Protein AF-A0A1L3ZYA5-F1 (afdb_monomer)

Mean predicted aligned error: 18.08 Å

Radius of gyration: 32.71 Å; Cα contacts (8 Å, |Δi|>4): 311; chains: 1; bounding box: 77×99×85 Å

Sequence (246 aa):
MMDFSQGAGQSSGSDLIPNGQLAWAILNVRAVKASKSGGQYIDVELTIDDSQPYARRKIWEMIGDPNFPGNSEEYRQMGLVAISRILESGRGAGPNNPAGYKINQYQDLHGLRVAIKIGISKGKDGYDDKNRVVEWLTPNPSSASGFKEFEALQQGIYNKAAAKPAAAAQTGFGFGGQGNPAPPATAGFGSPQTQAQPAPNTNAGFQQPQQGGANGFAGNATQPSAQPVNANASPSENWLAQANAQ

pLDDT: mean 74.95, std 25.4, range [32.06, 98.69]

Organism: NCBI:txid1921510

Foldseek 3Di:
DDDPPPPDPPPDLVLADAAFFKFWWFKAFDDWDADPQRFIWTWIKTAGDQPAVNHRDIAIETQGCLPTPSDDNVSNVSNLQQLQLLLCAFVVPDPVHVVSSDDPDPRVSGRGTFIFGKHWDCDDDPDHIGIYTPDGAHCDPPDPDRNVSVVCVVVVNGDDRDPPPPPPPPPPPDDDDDDDDDDDDDDDDDDDDDDDDDDDDDDDDDDDDDDDDDDDDDDDDDDDDDDDDDDDDDDDDDDDDDDDDD

Solvent-accessible surface area (backbone atoms only — not comparable to full-atom values): 16143 Å² total; per-residue (Å²): 135,92,83,67,89,81,76,69,86,72,82,59,88,84,73,65,68,59,50,40,29,38,46,54,23,37,30,36,62,75,48,79,42,76,42,97,86,62,25,45,28,38,37,32,41,32,32,28,39,81,92,46,90,68,42,67,42,76,37,64,43,76,40,36,32,54,83,46,82,66,33,54,68,69,46,16,52,54,14,45,54,45,54,50,22,41,23,25,43,40,57,57,24,43,92,94,28,62,70,36,72,65,68,95,50,75,66,74,52,42,71,28,52,28,41,36,28,32,23,68,44,80,42,61,98,89,48,70,67,40,53,32,75,73,39,60,15,20,80,48,82,86,47,98,60,34,22,74,58,33,55,37,43,75,72,70,48,39,72,52,69,62,76,70,77,71,75,78,74,81,76,74,88,75,81,89,79,86,86,84,84,88,87,82,90,83,87,82,88,82,86,87,87,89,83,85,86,86,88,86,92,88,80,93,82,91,84,87,91,82,91,90,88,87,86,91,83,83,86,80,90,80,85,89,85,77,85,81,87,84,79,89,86,83,80,88,81,87,90,79,88,84,82,88,83,137

Secondary structure (DSSP, 8-state):
----TT------TT-PPPTTBEEEEEEEEEEEEE-TTS-EEEEEEEEE-TTSTTTT-EEEEEEE-SS-TTS-HHHHHHHHHHHHHHHHHHH--BTTBGGGG--SSGGGGTT-EEEEEEEEEPP-TTPPPEEEEEEE--S-TTSSSSHHHHHHHHTT--B----PPPP-------------------------------------------------------------------------------

Nearest PDB structures (foldseek):
  8s4s-assembly1_B  TM=6.945E-01  e=7.600E-05  Enterococcus faecalis
  6cqo-assembly4_H-2  TM=6.123E-01  e=4.455E-01  Saccharomyces cerevisiae S288C
  7pkt-assembly1_b  TM=4.505E-01  e=2.111E+00  Chlamydomonas reinhardtii
  6yxy-assembly1_AE  TM=4.423E-01  e=1.873E+00  Trypanosoma brucei brucei
  6yws-assembly1_C  TM=1.894E-01  e=6.773E-01  Neurospora crassa OR74A

Structure (mmCIF, N/CA/C/O backbone):
data_AF-A0A1L3ZYA5-F1
#
_entry.id   AF-A0A1L3ZYA5-F1
#
loop_
_atom_site.group_PDB
_atom_site.id
_atom_site.type_symbol
_atom_site.label_atom_id
_atom_site.label_alt_id
_atom_site.label_comp_id
_atom_site.label_asym_id
_atom_site.label_entity_id
_atom_site.label_seq_id
_atom_site.pdbx_PDB_ins_code
_atom_site.Cartn_x
_atom_site.Cartn_y
_atom_site.Cartn_z
_atom_site.occupancy
_atom_site.B_iso_or_equiv
_atom_site.auth_seq_id
_atom_site.auth_comp_id
_atom_site.auth_asym_id
_atom_site.auth_atom_id
_atom_site.pdbx_PDB_model_num
ATOM 1 N N . MET A 1 1 ? -43.408 -9.510 -11.613 1.00 53.53 1 MET A N 1
ATOM 2 C CA . MET A 1 1 ? -42.722 -8.374 -12.264 1.00 53.53 1 MET A CA 1
ATOM 3 C C . MET A 1 1 ? -41.577 -7.983 -11.344 1.00 53.53 1 MET A C 1
ATOM 5 O O . MET A 1 1 ? -41.857 -7.715 -10.186 1.00 53.53 1 MET A O 1
ATOM 9 N N . MET A 1 2 ? -40.318 -8.100 -11.778 1.00 56.12 2 MET A N 1
ATOM 10 C CA . MET A 1 2 ? -39.182 -7.620 -10.977 1.00 56.12 2 MET A CA 1
ATOM 11 C C . MET A 1 2 ? -39.039 -6.118 -11.217 1.00 56.12 2 MET A C 1
ATOM 13 O O . MET A 1 2 ? -38.915 -5.696 -12.365 1.00 56.12 2 MET A O 1
ATOM 17 N N . ASP A 1 3 ? -39.132 -5.342 -10.141 1.00 65.94 3 ASP A N 1
ATOM 18 C CA . ASP A 1 3 ? -39.036 -3.885 -10.136 1.00 65.94 3 ASP A CA 1
ATOM 19 C C . ASP A 1 3 ? -37.610 -3.471 -9.745 1.00 65.94 3 ASP A C 1
ATOM 21 O O . ASP A 1 3 ? -37.100 -3.867 -8.698 1.00 65.94 3 ASP A O 1
ATOM 25 N N . PHE A 1 4 ? -36.971 -2.696 -10.619 1.00 69.50 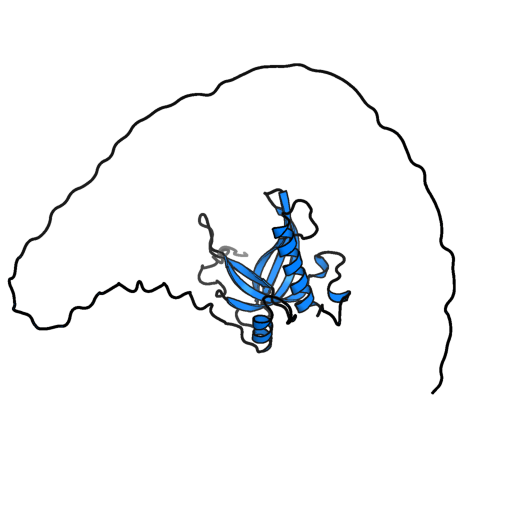4 PHE A N 1
ATOM 26 C CA . PHE A 1 4 ? -35.609 -2.178 -10.468 1.00 69.50 4 PHE A CA 1
ATOM 27 C C . PHE A 1 4 ? -35.594 -0.641 -10.340 1.00 69.50 4 PHE A C 1
ATOM 29 O O . PHE A 1 4 ? -34.548 -0.014 -10.505 1.00 69.50 4 PHE A O 1
ATOM 36 N N . SER A 1 5 ? -36.740 -0.012 -10.056 1.00 66.19 5 SER A N 1
ATOM 37 C CA . SER A 1 5 ? -36.893 1.452 -9.997 1.00 66.19 5 SER A CA 1
ATOM 38 C C . SER A 1 5 ? -36.162 2.126 -8.829 1.00 66.19 5 SER A C 1
ATOM 40 O O . SER A 1 5 ? -35.990 3.341 -8.841 1.00 66.19 5 SER A O 1
ATOM 42 N N . GLN A 1 6 ? -35.651 1.357 -7.861 1.00 56.59 6 GLN A N 1
ATOM 43 C CA . GLN A 1 6 ? -34.776 1.857 -6.790 1.00 56.59 6 GLN A CA 1
ATOM 44 C C . GLN A 1 6 ? -33.280 1.634 -7.072 1.00 56.59 6 GLN A C 1
ATOM 46 O O . GLN A 1 6 ? -32.465 1.482 -6.164 1.00 56.59 6 GLN A O 1
ATOM 51 N N . GLY A 1 7 ? -32.891 1.611 -8.346 1.00 57.16 7 GLY A N 1
ATOM 52 C CA . GLY A 1 7 ? -31.496 1.545 -8.769 1.00 57.16 7 GLY A CA 1
ATOM 53 C C . GLY A 1 7 ? -30.801 2.906 -8.770 1.00 57.16 7 GLY A C 1
ATOM 54 O O . GLY A 1 7 ? -30.458 3.399 -9.836 1.00 57.16 7 GLY A O 1
ATOM 55 N N . ALA A 1 8 ? -30.565 3.505 -7.603 1.00 49.59 8 ALA A N 1
ATOM 56 C CA . ALA A 1 8 ? -29.532 4.532 -7.439 1.00 49.59 8 ALA A CA 1
ATOM 57 C C . ALA A 1 8 ? -29.192 4.697 -5.954 1.00 49.59 8 ALA A C 1
ATOM 59 O O . ALA A 1 8 ? -29.700 5.583 -5.269 1.00 49.59 8 ALA A O 1
ATOM 60 N N . GLY A 1 9 ? -28.298 3.849 -5.446 1.00 48.12 9 GLY A N 1
ATOM 61 C CA . GLY A 1 9 ? -27.532 4.199 -4.256 1.00 48.12 9 GLY A CA 1
ATOM 62 C C . GLY A 1 9 ? -26.631 5.378 -4.609 1.00 48.12 9 GLY A C 1
ATOM 63 O O . GLY A 1 9 ? -25.502 5.183 -5.052 1.00 48.12 9 GLY A O 1
ATOM 64 N N . GLN A 1 10 ? -27.149 6.599 -4.494 1.00 49.19 10 GLN A N 1
ATOM 65 C CA . GLN A 1 10 ? -26.338 7.801 -4.580 1.00 49.19 10 GLN A CA 1
ATOM 66 C C . GLN A 1 10 ? -25.371 7.758 -3.394 1.00 49.19 10 GLN A C 1
ATOM 68 O O . GLN A 1 10 ? -25.790 7.775 -2.239 1.00 49.19 10 GLN A O 1
ATOM 73 N N . SER A 1 11 ? -24.079 7.613 -3.690 1.00 43.97 11 SER A N 1
ATOM 74 C CA . SER A 1 11 ? -23.000 7.717 -2.710 1.00 43.97 11 SER A CA 1
ATOM 75 C C . SER A 1 11 ? -23.021 9.134 -2.141 1.00 43.97 11 SER A C 1
ATOM 77 O O . SER A 1 11 ? -22.419 10.046 -2.701 1.00 43.97 11 SER A O 1
ATOM 79 N N . SER A 1 12 ? -23.760 9.347 -1.058 1.00 44.47 12 SER A N 1
ATOM 80 C CA . SER A 1 12 ? -23.753 10.611 -0.332 1.00 44.47 12 SER A CA 1
ATOM 81 C C . SER A 1 12 ? -22.327 10.888 0.150 1.00 44.47 12 SER A C 1
ATOM 83 O O . SER A 1 12 ? -21.736 10.054 0.833 1.00 44.47 12 SER A O 1
ATOM 85 N N . GLY A 1 13 ? -21.773 12.066 -0.160 1.00 46.03 13 GLY A N 1
ATOM 86 C CA . GLY A 1 13 ? -20.408 12.491 0.205 1.00 46.03 13 GLY A CA 1
ATOM 87 C C . GLY A 1 13 ? -20.072 12.511 1.711 1.00 46.03 13 GLY A C 1
ATOM 88 O O . GLY A 1 13 ? -18.985 12.932 2.092 1.00 46.03 13 GLY A O 1
ATOM 89 N N . SER A 1 14 ? -20.972 12.041 2.579 1.00 53.00 14 SER A N 1
ATOM 90 C CA . SER A 1 14 ? -20.744 11.767 4.004 1.00 53.00 14 SER A CA 1
ATOM 91 C C . SER A 1 14 ? -20.006 10.449 4.277 1.00 53.00 14 SER A C 1
ATOM 93 O O . SER A 1 14 ? -19.760 10.119 5.432 1.00 53.00 14 SER A O 1
ATOM 95 N N . ASP A 1 15 ? -19.678 9.682 3.240 1.00 80.50 15 ASP A N 1
ATOM 96 C CA . ASP A 1 15 ? -19.246 8.286 3.347 1.00 80.50 15 ASP A CA 1
ATOM 97 C C . ASP A 1 15 ? -17.733 8.085 3.104 1.00 80.50 15 ASP A C 1
ATOM 99 O O . ASP A 1 15 ? -17.263 7.039 2.645 1.00 80.50 15 ASP A O 1
ATOM 103 N N . LEU A 1 16 ? -16.948 9.127 3.380 1.00 90.69 16 LEU A N 1
ATOM 104 C CA . LEU A 1 16 ? -15.492 9.081 3.297 1.00 90.69 16 LEU A CA 1
ATOM 105 C C . LEU A 1 16 ? -14.889 8.565 4.592 1.00 90.69 16 LEU A C 1
ATOM 107 O O . LEU A 1 16 ? -15.188 9.047 5.684 1.00 90.69 16 LEU A O 1
ATOM 111 N N . ILE A 1 17 ? -13.942 7.646 4.451 1.00 93.06 17 ILE A N 1
ATOM 112 C CA . ILE A 1 17 ? -13.102 7.231 5.568 1.00 93.06 17 ILE A CA 1
ATOM 113 C C . ILE A 1 17 ? -12.222 8.426 5.980 1.00 93.06 17 ILE A C 1
ATOM 115 O O . ILE A 1 17 ? -11.633 9.067 5.097 1.00 93.06 17 ILE A O 1
ATOM 119 N N . PRO A 1 18 ? -12.112 8.750 7.283 1.00 93.00 18 PRO A N 1
ATOM 120 C CA . PRO A 1 18 ? -11.347 9.900 7.745 1.00 93.00 18 PRO A CA 1
ATOM 121 C C . PRO A 1 18 ? -9.882 9.877 7.303 1.00 93.00 18 PRO A C 1
ATOM 123 O O . PRO A 1 18 ? -9.223 8.838 7.268 1.00 93.00 18 PRO A O 1
ATOM 126 N N . ASN A 1 19 ? -9.343 11.062 7.018 1.00 93.50 19 ASN A N 1
ATOM 127 C CA . ASN A 1 19 ? -7.928 11.214 6.706 1.00 93.50 19 ASN A CA 1
ATOM 128 C C . ASN A 1 19 ? -7.047 10.864 7.917 1.00 93.50 19 ASN A C 1
ATOM 130 O O . ASN A 1 19 ? -7.227 11.417 9.003 1.00 93.50 19 ASN A O 1
ATOM 134 N N . GLY A 1 20 ? -6.048 10.010 7.703 1.00 94.31 20 GLY A N 1
ATOM 135 C CA . GLY A 1 20 ? -5.157 9.504 8.750 1.00 94.31 20 GLY A CA 1
ATOM 136 C C . GLY A 1 20 ? -5.635 8.208 9.409 1.00 94.31 20 GLY A C 1
ATOM 137 O O . GLY A 1 20 ? -4.944 7.698 10.289 1.00 94.31 20 GLY A O 1
ATOM 138 N N . GLN A 1 21 ? -6.774 7.657 8.979 1.00 96.00 21 GLN A N 1
ATOM 139 C CA . GLN A 1 21 ? -7.230 6.335 9.396 1.00 96.00 21 GLN A CA 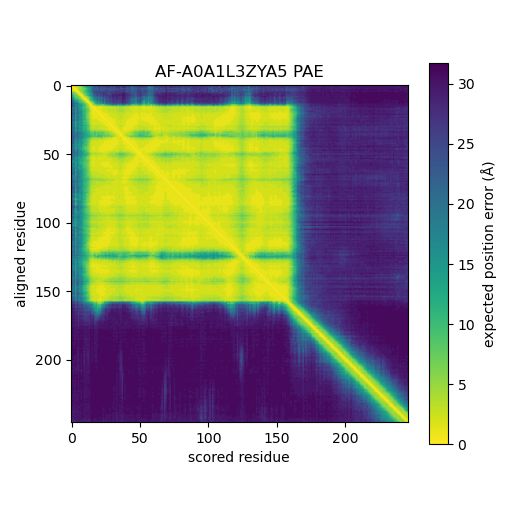1
ATOM 140 C C . GLN A 1 21 ? -6.195 5.268 9.000 1.00 96.00 21 GLN A C 1
ATOM 142 O O . GLN A 1 21 ? -5.781 5.190 7.843 1.00 96.00 21 GLN A O 1
ATOM 147 N N . LEU A 1 22 ? -5.806 4.429 9.957 1.00 97.56 22 LEU A N 1
ATOM 148 C CA . LEU A 1 22 ? -4.987 3.237 9.757 1.00 97.56 22 LEU A CA 1
ATOM 149 C C . LEU A 1 22 ? -5.903 2.020 9.602 1.00 97.56 22 LEU A C 1
ATOM 151 O O . LEU A 1 22 ? -6.931 1.926 10.280 1.00 97.56 22 LEU A O 1
ATOM 155 N N . ALA A 1 23 ? -5.543 1.095 8.716 1.00 97.69 23 ALA A N 1
ATOM 156 C CA . ALA A 1 23 ? -6.322 -0.117 8.498 1.00 97.69 23 ALA A CA 1
ATOM 157 C C . ALA A 1 23 ? -5.466 -1.277 7.978 1.00 97.69 23 ALA A C 1
ATOM 159 O O . ALA A 1 23 ? -4.544 -1.085 7.183 1.00 97.69 23 ALA A O 1
ATOM 160 N N . TRP A 1 24 ? -5.838 -2.494 8.363 1.00 98.31 24 TRP A N 1
ATOM 161 C CA . TRP A 1 24 ? -5.579 -3.694 7.575 1.00 98.31 24 TRP A CA 1
ATOM 162 C C . TRP A 1 24 ? -6.570 -3.776 6.413 1.00 98.31 24 TRP A C 1
ATOM 164 O O . TRP A 1 24 ? -7.762 -3.506 6.576 1.00 98.31 24 TRP A O 1
ATOM 174 N N . ALA A 1 25 ? -6.101 -4.171 5.243 1.00 98.31 25 ALA A N 1
ATOM 175 C CA . ALA A 1 25 ? -6.952 -4.368 4.083 1.00 98.31 25 ALA A CA 1
ATOM 176 C C . ALA A 1 25 ? -6.518 -5.604 3.301 1.00 98.31 25 ALA A C 1
ATOM 178 O O . ALA A 1 25 ? -5.346 -5.971 3.312 1.00 98.31 25 ALA A O 1
ATOM 179 N N . ILE A 1 26 ? -7.459 -6.234 2.609 1.00 98.44 26 ILE A N 1
ATOM 180 C CA . ILE A 1 26 ? -7.173 -7.279 1.628 1.00 98.44 26 ILE A CA 1
ATOM 181 C C . ILE A 1 26 ? -6.959 -6.608 0.275 1.00 98.44 26 ILE A C 1
ATOM 183 O O . ILE A 1 26 ? -7.836 -5.881 -0.200 1.00 98.44 26 ILE A O 1
ATOM 187 N N . LEU A 1 27 ? -5.789 -6.828 -0.323 1.00 98.62 27 LEU A N 1
ATOM 188 C CA . LEU A 1 27 ? -5.415 -6.282 -1.623 1.00 98.62 27 LEU A CA 1
ATOM 189 C C . LEU A 1 27 ? -5.833 -7.225 -2.749 1.00 98.62 27 LEU A C 1
ATOM 191 O O . LEU A 1 27 ? -5.483 -8.398 -2.751 1.00 98.62 27 LEU A O 1
ATOM 195 N N . ASN A 1 28 ? -6.495 -6.682 -3.763 1.00 98.50 28 ASN A N 1
ATOM 196 C CA . ASN A 1 28 ? -6.858 -7.382 -4.986 1.00 98.50 28 ASN A CA 1
ATOM 197 C C . ASN A 1 28 ? -6.276 -6.644 -6.190 1.00 98.50 28 ASN A C 1
ATOM 199 O O . ASN A 1 28 ? -6.633 -5.499 -6.471 1.00 98.50 28 ASN A O 1
ATOM 203 N N . VAL A 1 29 ? -5.402 -7.312 -6.942 1.00 98.25 29 VAL A N 1
ATOM 204 C CA . VAL A 1 29 ? -4.942 -6.802 -8.240 1.00 98.25 29 VAL A CA 1
ATOM 205 C C . VAL A 1 29 ? -6.047 -6.995 -9.270 1.00 98.25 29 VAL A C 1
ATOM 207 O O . VAL A 1 29 ? -6.531 -8.113 -9.446 1.00 98.25 29 VAL A O 1
ATOM 210 N N . ARG A 1 30 ? -6.446 -5.908 -9.938 1.00 97.94 30 ARG A N 1
ATOM 211 C CA . ARG A 1 30 ? -7.516 -5.911 -10.946 1.00 97.94 30 ARG A CA 1
ATOM 212 C C . ARG A 1 30 ? -6.964 -6.002 -12.358 1.00 97.94 30 ARG A C 1
ATOM 214 O O . ARG A 1 30 ? -7.458 -6.788 -13.158 1.00 97.94 30 ARG A O 1
ATOM 221 N N . ALA A 1 31 ? -5.968 -5.177 -12.668 1.00 97.50 31 ALA A N 1
ATOM 222 C CA . ALA A 1 31 ? -5.345 -5.124 -13.983 1.00 97.50 31 ALA A CA 1
ATOM 223 C C . ALA A 1 31 ? -4.013 -4.371 -13.933 1.00 97.50 31 ALA A C 1
ATOM 225 O O . ALA A 1 31 ? -3.781 -3.553 -13.045 1.00 97.50 31 ALA A O 1
ATOM 226 N N . VAL A 1 32 ? -3.184 -4.585 -14.949 1.00 97.62 32 VAL A N 1
ATOM 227 C CA . VAL A 1 32 ? -2.085 -3.682 -15.302 1.00 97.62 32 VAL A CA 1
ATOM 228 C C . VAL A 1 32 ? -2.556 -2.842 -16.485 1.00 97.62 32 VAL A C 1
ATOM 230 O O . VAL A 1 32 ? -3.077 -3.385 -17.460 1.00 97.62 32 VAL A O 1
ATOM 233 N N .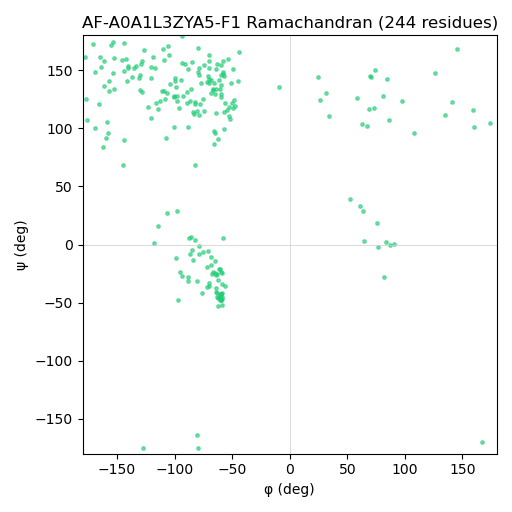 LYS A 1 33 ? -2.458 -1.516 -16.385 1.00 97.38 33 LYS A N 1
ATOM 234 C CA . LYS A 1 33 ? -3.087 -0.577 -17.324 1.00 97.38 33 LYS A CA 1
ATOM 235 C C . LYS A 1 33 ? -2.093 0.463 -17.809 1.00 97.38 33 LYS A C 1
ATOM 237 O O . LYS A 1 33 ? -1.278 0.970 -17.043 1.00 97.38 33 LYS A O 1
ATOM 242 N N . ALA A 1 34 ? -2.227 0.836 -19.077 1.00 95.62 34 ALA A N 1
ATOM 243 C CA . ALA A 1 34 ? -1.541 1.997 -19.618 1.00 95.62 34 ALA A CA 1
ATOM 244 C C . ALA A 1 34 ? -2.164 3.295 -19.071 1.00 95.62 34 ALA A C 1
ATOM 246 O O . ALA A 1 34 ? -3.387 3.432 -18.949 1.00 95.62 34 ALA A O 1
ATOM 247 N N . SER A 1 35 ? -1.313 4.262 -18.747 1.00 91.81 35 SER A N 1
ATOM 248 C CA . SER A 1 35 ? -1.701 5.639 -18.462 1.00 91.81 35 SER A CA 1
ATOM 249 C C . SER A 1 35 ? -1.948 6.396 -19.765 1.00 91.81 35 SER A C 1
ATOM 251 O O . SER A 1 35 ? -1.300 6.151 -20.780 1.00 91.81 35 SER A O 1
ATOM 253 N N . LYS A 1 36 ? -2.826 7.404 -19.714 1.00 88.56 36 LYS A N 1
ATOM 254 C CA . LYS A 1 36 ? -3.037 8.349 -20.824 1.00 88.56 36 LYS A CA 1
ATOM 255 C C . LYS A 1 36 ? -1.763 9.117 -21.197 1.00 88.56 36 LYS A C 1
ATOM 257 O O . LYS A 1 36 ? -1.642 9.579 -22.321 1.00 88.56 36 LYS A O 1
ATOM 262 N N . SER A 1 37 ? -0.826 9.244 -20.258 1.00 88.00 37 SER A N 1
ATOM 263 C CA . SER A 1 37 ? 0.471 9.899 -20.450 1.00 88.00 37 SER A CA 1
ATOM 264 C C . SER A 1 37 ? 1.557 8.978 -21.025 1.00 88.00 37 SER A C 1
ATOM 266 O O . SER A 1 37 ? 2.716 9.372 -21.049 1.00 88.00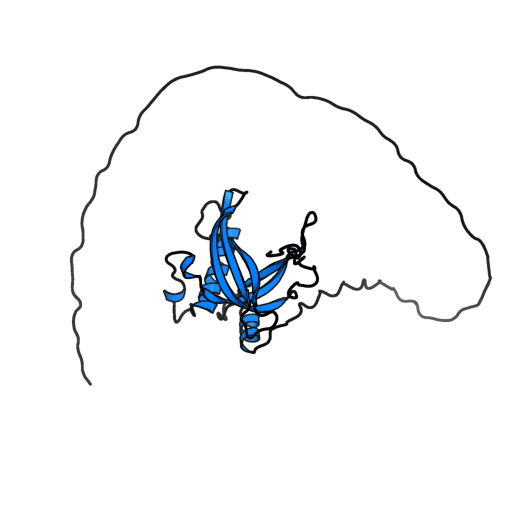 37 SER A O 1
ATOM 268 N N . GLY A 1 38 ? 1.220 7.746 -21.425 1.00 89.75 38 GLY A N 1
ATOM 269 C CA . GLY A 1 38 ? 2.180 6.769 -21.954 1.00 89.75 38 GLY A CA 1
ATOM 270 C C . GLY A 1 38 ? 2.886 5.907 -20.900 1.00 89.75 38 GLY A C 1
ATOM 271 O O . GLY A 1 38 ? 3.675 5.046 -21.269 1.00 89.75 38 GLY A O 1
ATOM 272 N N . GLY A 1 39 ? 2.592 6.104 -19.610 1.00 94.56 39 GLY A N 1
ATOM 273 C CA . GLY A 1 39 ? 3.079 5.264 -18.505 1.00 94.56 39 GLY A CA 1
ATOM 274 C C . GLY A 1 39 ? 2.300 3.951 -18.322 1.00 94.56 39 GLY A C 1
ATOM 275 O O . GLY A 1 39 ? 1.360 3.665 -19.063 1.00 94.56 39 GLY A O 1
ATOM 276 N N . GLN A 1 40 ? 2.629 3.185 -17.281 1.00 97.75 40 GLN A N 1
ATOM 277 C CA . GLN A 1 40 ? 1.928 1.961 -16.869 1.00 97.75 40 GLN A CA 1
ATOM 278 C C . GLN A 1 40 ? 1.748 1.916 -15.347 1.00 97.75 40 GLN A C 1
ATOM 280 O O . GLN A 1 40 ? 2.606 2.376 -14.592 1.00 97.75 40 GLN A O 1
ATOM 285 N N . TYR A 1 41 ? 0.625 1.375 -14.886 1.00 97.94 41 TYR A N 1
ATOM 286 C CA . TYR A 1 41 ? 0.320 1.230 -13.464 1.00 97.94 41 TYR A CA 1
ATOM 287 C C . TYR A 1 41 ? -0.479 -0.044 -13.189 1.00 97.94 41 TYR A C 1
ATOM 289 O O . TYR A 1 41 ? -1.154 -0.587 -14.065 1.00 97.94 41 TYR A O 1
ATOM 297 N N . ILE A 1 42 ? -0.434 -0.485 -11.940 1.00 98.38 42 ILE A N 1
ATOM 298 C CA . ILE A 1 42 ? -1.190 -1.609 -11.403 1.00 98.38 42 ILE A CA 1
ATOM 299 C C . ILE A 1 42 ? -2.446 -1.030 -10.735 1.00 98.38 42 ILE A C 1
ATOM 301 O O . ILE A 1 42 ? -2.352 -0.226 -9.805 1.00 98.38 42 ILE A O 1
ATOM 305 N N . ASP A 1 43 ? -3.621 -1.397 -11.242 1.00 98.25 43 ASP A N 1
ATOM 306 C CA . ASP A 1 43 ? -4.939 -1.041 -10.699 1.00 98.25 43 ASP A CA 1
ATOM 307 C C . ASP A 1 43 ? -5.280 -2.033 -9.586 1.00 98.25 43 ASP A C 1
ATOM 309 O O . ASP A 1 43 ? -5.430 -3.236 -9.843 1.00 98.25 43 ASP A O 1
ATOM 313 N N . VAL A 1 44 ? -5.361 -1.539 -8.350 1.00 98.56 44 VAL A N 1
ATOM 314 C CA . VAL A 1 44 ? -5.639 -2.362 -7.170 1.00 98.56 44 VAL A CA 1
ATOM 315 C C . VAL A 1 44 ? -6.909 -1.902 -6.465 1.00 98.56 44 VAL A C 1
ATOM 317 O O . VAL A 1 44 ? -7.206 -0.711 -6.362 1.00 98.56 44 VAL A O 1
ATOM 320 N N . GLU A 1 45 ? -7.656 -2.871 -5.952 1.00 98.44 45 GLU A N 1
ATOM 321 C CA . GLU A 1 45 ? -8.753 -2.658 -5.013 1.00 98.44 45 GLU A CA 1
ATOM 322 C C . GLU A 1 45 ? -8.332 -3.170 -3.641 1.00 98.44 45 GLU A C 1
ATOM 324 O O . GLU A 1 45 ? -7.838 -4.285 -3.508 1.00 98.44 45 GLU A O 1
ATOM 329 N N . LEU A 1 46 ? -8.557 -2.360 -2.618 1.00 98.56 46 LEU A N 1
ATOM 330 C CA . LEU A 1 46 ? -8.368 -2.723 -1.227 1.00 98.56 46 LEU A CA 1
ATOM 331 C C . LEU A 1 46 ? -9.727 -2.799 -0.550 1.00 98.56 46 LEU A C 1
ATOM 333 O O . LEU A 1 46 ? -10.530 -1.877 -0.685 1.00 98.56 46 LEU A O 1
ATOM 337 N N . THR A 1 47 ? -9.969 -3.871 0.195 1.00 98.31 47 THR A N 1
ATOM 338 C CA . THR A 1 47 ? -11.157 -4.013 1.047 1.00 98.31 47 THR A CA 1
ATOM 339 C C . THR A 1 47 ? -10.726 -4.011 2.505 1.00 98.31 47 THR A C 1
ATOM 341 O O . THR A 1 47 ? -9.888 -4.826 2.887 1.00 98.31 47 THR A O 1
ATOM 344 N N . ILE A 1 48 ? -11.267 -3.099 3.315 1.00 97.88 48 ILE A N 1
ATOM 345 C CA . ILE A 1 48 ? -10.945 -3.034 4.748 1.00 97.88 48 ILE A CA 1
ATOM 346 C C . ILE A 1 48 ? -11.419 -4.308 5.446 1.00 97.88 48 ILE A C 1
ATOM 348 O O . ILE A 1 48 ? -12.552 -4.743 5.234 1.00 97.88 48 ILE A O 1
ATOM 352 N N . ASP A 1 49 ? -10.543 -4.873 6.277 1.00 95.62 49 ASP A N 1
ATOM 353 C CA . ASP A 1 49 ? -10.792 -6.118 7.009 1.00 95.62 49 ASP A CA 1
ATOM 354 C C . ASP A 1 49 ? -12.038 -6.028 7.910 1.00 95.62 49 ASP A C 1
ATOM 356 O O . ASP A 1 49 ? -12.344 -4.968 8.466 1.00 95.62 49 ASP A O 1
ATOM 360 N N . ASP A 1 50 ? -12.723 -7.154 8.100 1.00 92.62 50 ASP A N 1
ATOM 361 C CA . ASP A 1 50 ? -14.053 -7.214 8.724 1.00 92.62 50 ASP A CA 1
ATOM 362 C C . ASP A 1 50 ? -14.059 -6.824 10.210 1.00 92.62 50 ASP A C 1
ATOM 364 O O . ASP A 1 50 ? -15.081 -6.399 10.749 1.00 92.62 50 ASP A O 1
ATOM 368 N N . SER A 1 51 ? -12.914 -6.946 10.881 1.00 89.12 51 SER A N 1
ATOM 369 C CA . SER A 1 51 ? -12.755 -6.687 12.317 1.00 89.12 51 SER A CA 1
ATOM 370 C C . SER A 1 51 ? -12.434 -5.228 12.668 1.00 89.12 51 SER A C 1
ATOM 372 O O . SER A 1 51 ? -12.164 -4.922 13.831 1.00 89.12 51 SER A O 1
ATOM 374 N N . GLN A 1 52 ? -12.443 -4.318 11.690 1.00 91.06 52 GLN A N 1
ATOM 375 C CA . GLN A 1 52 ? -11.973 -2.942 11.860 1.00 91.06 52 GLN A CA 1
ATOM 376 C C . GLN A 1 52 ? -13.061 -1.890 11.617 1.00 91.06 52 GLN A C 1
ATOM 378 O O . GLN A 1 52 ? -14.061 -2.155 10.944 1.00 91.06 52 GLN A O 1
ATOM 383 N N . PRO A 1 53 ? -12.864 -0.650 12.108 1.00 91.25 53 PRO A N 1
ATOM 384 C CA . PRO A 1 53 ? -13.667 0.483 11.671 1.00 91.25 53 PRO A CA 1
ATOM 385 C C . PRO A 1 53 ? -13.688 0.568 10.145 1.00 91.25 53 PRO A C 1
ATOM 387 O O . PRO A 1 53 ? -12.655 0.387 9.502 1.00 91.25 53 PRO A O 1
ATOM 390 N N . TYR A 1 54 ? -14.855 0.877 9.575 1.00 93.06 54 TYR A N 1
ATOM 391 C CA . TYR A 1 54 ? -15.037 0.956 8.122 1.00 93.06 54 TYR A CA 1
ATOM 392 C C . TYR A 1 54 ? -14.815 -0.390 7.403 1.00 93.06 54 TYR A C 1
ATOM 394 O O . TYR A 1 54 ? -14.435 -0.410 6.235 1.00 93.06 54 TYR A O 1
ATOM 402 N N . ALA A 1 55 ? -15.073 -1.511 8.084 1.00 94.38 55 ALA A N 1
ATOM 403 C CA . ALA A 1 55 ? -15.068 -2.854 7.509 1.00 94.38 55 ALA A CA 1
ATOM 404 C C . ALA A 1 55 ? -15.796 -2.928 6.156 1.00 94.38 55 ALA A C 1
ATOM 406 O O . ALA A 1 55 ? -16.856 -2.320 5.961 1.00 94.38 55 ALA A O 1
ATOM 407 N N . ARG A 1 56 ? -15.232 -3.708 5.228 1.00 94.31 56 ARG A N 1
ATOM 408 C CA . ARG A 1 56 ? -15.751 -3.971 3.871 1.00 94.31 56 ARG A CA 1
ATOM 409 C C . ARG A 1 56 ? -15.820 -2.760 2.941 1.00 94.31 56 ARG A C 1
ATOM 411 O O . ARG A 1 56 ? -16.272 -2.886 1.802 1.00 94.31 56 ARG A O 1
ATOM 418 N N . ARG A 1 57 ? -15.357 -1.589 3.382 1.00 95.50 57 ARG A N 1
ATOM 419 C CA . ARG A 1 57 ? -15.207 -0.426 2.506 1.00 95.50 57 ARG A CA 1
ATOM 420 C C . ARG A 1 57 ? -14.104 -0.676 1.494 1.00 95.50 57 ARG A C 1
ATOM 422 O O . ARG A 1 57 ? -13.069 -1.257 1.822 1.00 95.50 57 ARG A O 1
ATOM 429 N N . LYS A 1 58 ? -14.342 -0.204 0.274 1.00 96.06 58 LYS A N 1
ATOM 430 C CA . LYS A 1 58 ? -13.414 -0.336 -0.843 1.00 96.06 58 LYS A CA 1
ATOM 431 C C . LYS A 1 58 ? -12.617 0.942 -1.051 1.00 96.06 58 LYS A C 1
ATOM 433 O O . LYS A 1 58 ? -13.157 2.043 -0.953 1.00 96.06 58 LYS A O 1
ATOM 438 N N . ILE A 1 59 ? -11.340 0.777 -1.363 1.00 97.19 59 ILE A N 1
ATOM 439 C CA . ILE A 1 59 ? -10.425 1.844 -1.764 1.00 97.19 59 ILE A CA 1
ATOM 440 C C . ILE A 1 59 ? -9.766 1.395 -3.061 1.00 97.19 59 ILE A C 1
ATOM 442 O O . ILE A 1 59 ? -9.268 0.277 -3.152 1.00 97.19 59 ILE A O 1
ATOM 446 N N . TRP A 1 60 ? -9.755 2.266 -4.063 1.00 96.75 60 TRP A N 1
ATOM 447 C CA . TRP A 1 60 ? -9.113 1.995 -5.344 1.00 96.75 60 TRP A CA 1
ATOM 448 C C . TRP A 1 60 ? -7.856 2.841 -5.454 1.00 96.75 60 TRP A C 1
ATOM 450 O O . TRP A 1 60 ? -7.919 4.064 -5.312 1.00 96.75 60 TRP A O 1
ATOM 460 N N . GLU A 1 61 ? -6.728 2.192 -5.715 1.00 97.06 61 GLU A N 1
ATOM 461 C CA . GLU A 1 61 ? -5.420 2.840 -5.789 1.00 97.06 61 GLU A CA 1
ATOM 462 C C . GLU A 1 61 ? -4.704 2.448 -7.085 1.00 97.06 61 GLU A C 1
ATOM 464 O O . GLU A 1 61 ? -4.965 1.403 -7.687 1.00 97.06 61 GLU A O 1
ATOM 469 N N . MET A 1 62 ? -3.794 3.316 -7.521 1.00 96.69 62 MET A N 1
ATOM 470 C CA . MET A 1 62 ? -2.919 3.076 -8.661 1.00 96.69 62 MET A CA 1
ATOM 471 C C . MET A 1 62 ? -1.480 3.005 -8.167 1.00 96.69 62 MET A C 1
ATOM 473 O O . MET A 1 62 ? -0.938 4.001 -7.687 1.00 96.69 62 MET A O 1
ATOM 477 N N . ILE A 1 63 ? -0.844 1.849 -8.323 1.00 98.00 63 ILE A N 1
ATOM 478 C CA . ILE A 1 63 ? 0.571 1.673 -7.985 1.00 98.00 63 ILE A CA 1
ATOM 479 C C . ILE A 1 63 ? 1.380 1.800 -9.273 1.00 98.00 63 ILE A C 1
ATOM 481 O O . ILE A 1 63 ? 1.071 1.133 -10.257 1.00 98.00 63 ILE A O 1
ATOM 485 N N . GLY A 1 64 ? 2.397 2.663 -9.289 1.00 97.62 64 GLY A N 1
ATOM 486 C CA . GLY A 1 64 ? 3.278 2.781 -10.450 1.00 97.62 64 GLY A CA 1
ATOM 487 C C . GLY A 1 64 ? 3.977 1.461 -10.745 1.00 97.62 64 GLY A C 1
ATOM 488 O O . GLY A 1 64 ? 4.417 0.779 -9.82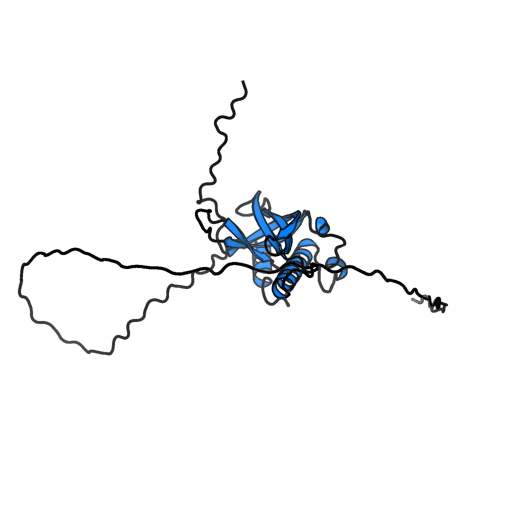3 1.00 97.62 64 GLY A O 1
ATOM 489 N N . ASP A 1 65 ? 4.061 1.087 -12.020 1.00 97.81 65 ASP A N 1
ATOM 490 C CA . ASP A 1 65 ? 4.833 -0.087 -12.413 1.00 97.81 65 ASP A CA 1
ATOM 491 C C . ASP A 1 65 ? 6.341 0.243 -12.328 1.00 97.81 65 ASP A C 1
ATOM 493 O O . ASP A 1 65 ? 6.810 1.101 -13.087 1.00 97.81 65 ASP A O 1
ATOM 497 N N . PRO A 1 66 ? 7.112 -0.402 -11.429 1.00 97.00 66 PRO A N 1
ATOM 498 C CA . PRO A 1 66 ? 8.544 -0.141 -11.288 1.00 97.00 66 PRO A CA 1
ATOM 499 C C . PRO A 1 66 ? 9.387 -0.675 -12.453 1.00 97.00 66 PRO A C 1
ATOM 501 O O . PRO A 1 66 ? 10.512 -0.221 -12.639 1.00 97.00 66 PRO A O 1
ATOM 504 N N . ASN A 1 67 ? 8.871 -1.623 -13.232 1.00 95.88 67 ASN A N 1
ATOM 505 C CA . ASN A 1 67 ? 9.588 -2.298 -14.311 1.00 95.88 67 ASN A CA 1
ATOM 506 C C . ASN A 1 67 ? 9.271 -1.708 -15.688 1.00 95.88 67 ASN A C 1
ATOM 508 O O . ASN A 1 67 ? 9.952 -2.032 -16.659 1.00 95.88 67 ASN A O 1
ATOM 512 N N . PHE A 1 68 ? 8.255 -0.849 -15.796 1.00 97.00 68 PHE A N 1
ATOM 513 C CA . PHE A 1 68 ? 7.877 -0.245 -17.067 1.00 97.00 68 PHE A CA 1
ATOM 514 C C . PHE A 1 68 ? 8.782 0.952 -17.427 1.00 97.00 68 PHE A C 1
ATOM 516 O O . PHE A 1 68 ? 8.712 1.994 -16.765 1.00 97.00 68 PHE A O 1
ATOM 523 N N . PRO A 1 69 ? 9.586 0.880 -18.509 1.00 93.94 69 PRO A N 1
ATOM 524 C CA . PRO A 1 69 ? 10.557 1.930 -18.835 1.00 93.94 69 PRO A CA 1
ATOM 525 C C . PRO A 1 69 ? 9.934 3.284 -19.190 1.00 93.94 69 PRO A C 1
ATOM 527 O O . PRO A 1 69 ? 10.582 4.312 -19.018 1.00 93.94 69 PRO A O 1
ATOM 530 N N . GLY A 1 70 ? 8.682 3.298 -19.667 1.00 94.00 70 GLY A N 1
ATOM 531 C CA . GLY A 1 70 ? 7.961 4.529 -20.012 1.00 94.00 70 GLY A CA 1
ATOM 532 C C . GLY A 1 70 ? 7.451 5.327 -18.805 1.00 94.00 70 GLY A C 1
ATOM 533 O O . GLY A 1 70 ? 6.937 6.430 -18.979 1.00 94.00 70 GLY A O 1
ATOM 534 N N . ASN A 1 71 ? 7.582 4.801 -17.584 1.00 96.81 71 ASN A N 1
ATOM 535 C CA . ASN A 1 71 ? 7.340 5.565 -16.360 1.00 96.81 71 ASN A CA 1
ATOM 536 C C . ASN A 1 71 ? 8.546 6.449 -16.025 1.00 96.81 71 ASN A C 1
ATOM 538 O O . ASN A 1 71 ? 9.682 6.055 -16.282 1.00 96.81 71 ASN A O 1
ATOM 542 N N . SER A 1 72 ? 8.318 7.610 -15.399 1.00 96.12 72 SER A N 1
ATOM 543 C CA . SER A 1 72 ? 9.422 8.402 -14.843 1.00 96.12 72 SER A CA 1
ATOM 544 C C . SER A 1 72 ? 10.130 7.627 -13.730 1.00 96.12 72 SER A C 1
ATOM 546 O O . SER A 1 72 ? 9.528 6.754 -13.096 1.00 96.12 72 SER A O 1
ATOM 548 N N . GLU A 1 73 ? 11.400 7.942 -13.477 1.00 96.94 73 GLU A N 1
ATOM 549 C CA . GLU A 1 73 ? 12.176 7.273 -12.429 1.00 96.94 73 GLU A CA 1
ATOM 550 C C . GLU A 1 73 ? 11.512 7.435 -11.059 1.00 96.94 73 GLU A C 1
ATOM 552 O O . GLU A 1 73 ? 11.362 6.465 -10.322 1.00 96.94 73 GLU A O 1
ATOM 557 N N . GLU A 1 74 ? 11.003 8.628 -10.754 1.00 96.38 74 GLU A N 1
ATOM 558 C CA . GLU A 1 74 ? 10.306 8.906 -9.498 1.00 96.38 74 GLU A CA 1
ATOM 559 C C . GLU A 1 74 ? 9.071 8.014 -9.344 1.00 96.38 74 GLU A C 1
ATOM 561 O O . GLU A 1 74 ? 8.838 7.448 -8.275 1.00 96.38 74 GLU A O 1
ATOM 566 N N . TYR A 1 75 ? 8.291 7.836 -10.416 1.00 96.38 75 TYR A N 1
ATOM 567 C CA . TYR A 1 75 ? 7.091 7.005 -10.371 1.00 96.38 75 TYR A CA 1
ATOM 568 C C . TYR A 1 75 ? 7.424 5.514 -10.233 1.00 96.38 75 TYR A C 1
ATOM 570 O O . TYR A 1 75 ? 6.732 4.798 -9.502 1.00 96.38 75 TYR A O 1
ATOM 578 N N . ARG A 1 76 ? 8.518 5.055 -10.858 1.00 97.75 76 ARG A N 1
ATOM 579 C CA . ARG A 1 76 ? 9.040 3.693 -10.663 1.00 97.75 76 ARG A CA 1
ATOM 580 C C . ARG A 1 76 ? 9.489 3.464 -9.223 1.00 97.75 76 ARG A C 1
ATOM 582 O O . ARG A 1 76 ? 9.109 2.456 -8.632 1.00 97.75 76 ARG A O 1
ATOM 589 N N . GLN A 1 77 ? 10.221 4.409 -8.631 1.00 97.25 77 GLN A N 1
ATOM 590 C CA . GLN A 1 77 ? 10.673 4.320 -7.238 1.00 97.25 77 GLN A CA 1
ATOM 591 C C . GLN A 1 77 ? 9.499 4.315 -6.252 1.00 97.25 77 GLN A C 1
ATOM 593 O O . GLN A 1 77 ? 9.476 3.512 -5.319 1.00 97.25 77 GLN A O 1
ATOM 598 N N . MET A 1 78 ? 8.470 5.136 -6.485 1.00 96.38 78 MET A N 1
ATOM 599 C CA . MET A 1 78 ? 7.236 5.086 -5.690 1.00 96.38 78 MET A CA 1
ATOM 600 C C . MET A 1 78 ? 6.550 3.715 -5.777 1.00 96.38 78 MET A C 1
ATOM 602 O O . MET A 1 78 ? 6.106 3.184 -4.757 1.00 96.38 78 MET A O 1
ATOM 606 N N . GLY A 1 79 ? 6.489 3.129 -6.977 1.00 97.75 79 GLY A N 1
ATOM 607 C CA . GLY A 1 79 ? 5.979 1.775 -7.202 1.00 97.75 79 GLY A CA 1
ATOM 608 C C . GLY A 1 79 ? 6.781 0.704 -6.464 1.00 97.75 79 GLY A C 1
ATOM 609 O O . GLY A 1 79 ? 6.204 -0.143 -5.781 1.00 97.75 79 GLY A O 1
ATOM 610 N N . LEU A 1 80 ? 8.113 0.783 -6.539 1.00 97.81 80 LEU A N 1
ATOM 611 C CA . LEU A 1 80 ? 9.035 -0.127 -5.860 1.00 97.81 80 LEU A CA 1
ATOM 612 C C . LEU A 1 80 ? 8.833 -0.095 -4.340 1.00 97.81 80 LEU A C 1
ATOM 614 O O . LEU A 1 80 ? 8.707 -1.150 -3.716 1.00 97.81 80 LEU A O 1
ATOM 618 N N . VAL A 1 81 ? 8.757 1.101 -3.748 1.00 97.62 81 VAL A N 1
ATOM 619 C CA . VAL A 1 81 ? 8.521 1.269 -2.306 1.00 97.62 81 VAL A CA 1
ATOM 620 C C . VAL A 1 81 ? 7.159 0.698 -1.914 1.00 97.62 81 VAL A C 1
ATOM 622 O O . VAL A 1 81 ? 7.073 -0.052 -0.943 1.00 97.62 81 VAL A O 1
ATOM 625 N N . ALA A 1 82 ? 6.102 0.996 -2.676 1.00 98.38 82 ALA A N 1
ATOM 626 C CA . ALA A 1 82 ? 4.763 0.475 -2.408 1.00 98.38 82 ALA A CA 1
ATOM 627 C C . ALA A 1 82 ? 4.727 -1.063 -2.426 1.00 98.38 82 ALA A C 1
ATOM 629 O O . ALA A 1 82 ? 4.284 -1.676 -1.455 1.00 98.38 82 ALA A O 1
ATOM 630 N N . ILE A 1 83 ? 5.244 -1.687 -3.490 1.00 98.44 83 ILE A N 1
ATOM 631 C CA . ILE A 1 83 ? 5.277 -3.151 -3.631 1.00 98.44 83 ILE A CA 1
ATOM 632 C C . ILE A 1 83 ? 6.137 -3.785 -2.536 1.00 98.44 83 ILE A C 1
ATOM 634 O O . ILE A 1 83 ? 5.722 -4.774 -1.936 1.00 98.44 83 ILE A O 1
ATOM 638 N N . SER A 1 84 ? 7.292 -3.196 -2.216 1.00 98.19 84 SER A N 1
ATOM 639 C CA . SER A 1 84 ? 8.157 -3.703 -1.144 1.00 98.19 84 SER A CA 1
ATOM 640 C C . SER A 1 84 ? 7.418 -3.734 0.194 1.00 98.19 84 SER A C 1
ATOM 642 O O . SER A 1 84 ? 7.401 -4.769 0.853 1.00 98.19 84 SER A O 1
ATOM 644 N N . ARG A 1 85 ? 6.716 -2.655 0.562 1.00 98.56 85 ARG A N 1
ATOM 645 C CA . ARG A 1 85 ? 5.961 -2.583 1.826 1.00 98.56 85 ARG A CA 1
ATOM 646 C C . ARG A 1 85 ? 4.724 -3.489 1.853 1.00 98.56 85 ARG A C 1
ATOM 648 O O . ARG A 1 85 ? 4.386 -4.056 2.895 1.00 98.56 85 ARG A O 1
ATOM 655 N N . ILE A 1 86 ? 4.071 -3.682 0.706 1.00 98.69 86 ILE A N 1
ATOM 656 C CA . ILE A 1 86 ? 3.013 -4.693 0.538 1.00 98.69 86 ILE A CA 1
ATOM 657 C C . ILE A 1 86 ? 3.559 -6.092 0.839 1.00 98.69 86 ILE A C 1
ATOM 659 O O . ILE A 1 86 ? 2.920 -6.855 1.556 1.00 98.69 86 ILE A O 1
ATOM 663 N N . LEU A 1 87 ? 4.743 -6.430 0.327 1.00 98.69 87 LEU A N 1
ATOM 664 C CA . LEU A 1 87 ? 5.364 -7.738 0.548 1.00 98.69 87 LEU A CA 1
ATOM 665 C C . LEU A 1 87 ? 5.884 -7.893 1.986 1.00 98.69 87 LEU A C 1
ATOM 667 O O . LEU A 1 87 ? 5.741 -8.964 2.575 1.00 98.69 87 LEU A O 1
ATOM 671 N N . GLU A 1 88 ? 6.418 -6.830 2.586 1.00 98.56 88 GLU A N 1
ATOM 672 C CA . GLU A 1 88 ? 6.830 -6.815 3.997 1.00 98.56 88 GLU A CA 1
ATOM 673 C C . GLU A 1 88 ? 5.644 -7.088 4.928 1.00 98.56 88 GLU A C 1
ATOM 675 O O . GLU A 1 88 ? 5.726 -7.956 5.793 1.00 98.56 88 GLU A O 1
ATOM 680 N N . SER A 1 89 ? 4.515 -6.402 4.724 1.00 97.50 89 SER A N 1
ATOM 681 C CA . SER A 1 89 ? 3.314 -6.594 5.549 1.00 97.50 89 SER A CA 1
ATOM 682 C C . SER A 1 89 ? 2.547 -7.882 5.220 1.00 97.50 89 SER A C 1
ATOM 684 O O . SER A 1 89 ? 2.114 -8.577 6.135 1.00 97.50 89 SER A O 1
ATOM 686 N N . GLY A 1 90 ? 2.400 -8.221 3.937 1.00 97.44 90 GLY A N 1
ATOM 687 C CA . GLY A 1 90 ? 1.556 -9.327 3.476 1.00 97.44 90 GLY A CA 1
ATOM 688 C C . GLY A 1 90 ? 2.243 -10.691 3.413 1.00 97.44 90 GLY A C 1
ATOM 689 O O . GLY A 1 90 ? 1.576 -11.712 3.560 1.00 97.44 90 GLY A O 1
ATOM 690 N N . ARG A 1 91 ? 3.564 -10.737 3.203 1.00 97.81 91 ARG A N 1
ATOM 691 C CA . ARG A 1 91 ? 4.350 -11.988 3.132 1.00 97.81 91 ARG A CA 1
ATOM 692 C C . ARG A 1 91 ? 5.412 -12.104 4.222 1.00 97.81 91 ARG A C 1
ATOM 694 O O . ARG A 1 91 ? 6.167 -13.076 4.228 1.00 97.81 91 ARG A O 1
ATOM 701 N N . GLY A 1 92 ? 5.510 -11.117 5.113 1.00 97.12 92 GLY A N 1
ATOM 702 C CA . GLY A 1 92 ? 6.587 -11.058 6.097 1.00 97.12 92 GLY A CA 1
ATOM 703 C C . GLY A 1 92 ? 7.962 -10.965 5.436 1.00 97.12 92 GLY A C 1
ATOM 704 O O . GLY A 1 92 ? 8.912 -11.568 5.932 1.00 97.12 92 GLY A O 1
ATOM 705 N N . ALA A 1 93 ? 8.061 -10.304 4.275 1.00 97.94 93 ALA A N 1
ATOM 706 C CA . ALA A 1 93 ? 9.343 -10.081 3.618 1.00 97.94 93 ALA A CA 1
ATOM 707 C C . ALA A 1 93 ? 10.266 -9.250 4.525 1.00 97.94 93 ALA A C 1
ATOM 709 O O . ALA A 1 93 ? 9.817 -8.338 5.219 1.00 97.94 93 ALA A O 1
ATOM 710 N N . GLY A 1 94 ? 11.555 -9.580 4.539 1.00 96.56 94 GLY A N 1
ATOM 711 C CA . GLY A 1 94 ? 12.536 -8.901 5.383 1.00 96.56 94 GLY A CA 1
ATOM 712 C C . GLY A 1 94 ? 13.860 -9.660 5.456 1.00 96.56 94 GLY A C 1
ATOM 713 O O . GLY A 1 94 ? 14.040 -10.641 4.733 1.00 96.56 94 GLY A O 1
ATOM 714 N N . PRO A 1 95 ? 14.784 -9.264 6.351 1.00 95.44 95 PRO A N 1
ATOM 715 C CA . PRO A 1 95 ? 16.106 -9.890 6.466 1.00 95.44 95 PRO A CA 1
ATOM 716 C C . PRO A 1 95 ? 16.059 -11.404 6.717 1.00 95.44 95 PRO A C 1
ATOM 718 O O . PRO A 1 95 ? 16.863 -12.149 6.168 1.00 95.44 95 PRO A O 1
ATOM 721 N N . ASN A 1 96 ? 15.070 -11.862 7.491 1.00 96.19 96 ASN A N 1
ATOM 722 C CA . ASN A 1 96 ? 14.879 -13.278 7.823 1.00 96.19 96 ASN A CA 1
ATOM 723 C C . ASN A 1 96 ? 14.044 -14.042 6.779 1.00 96.19 96 ASN A C 1
ATOM 725 O O . ASN A 1 96 ? 13.915 -15.259 6.862 1.00 96.19 96 ASN A O 1
ATOM 729 N N . ASN A 1 97 ? 13.462 -13.338 5.805 1.00 97.12 97 ASN A N 1
ATOM 730 C CA . ASN A 1 97 ? 12.677 -13.913 4.718 1.00 97.12 97 ASN A CA 1
ATOM 731 C C . ASN A 1 97 ? 12.885 -13.104 3.420 1.00 97.12 97 ASN A C 1
ATOM 733 O O . ASN A 1 97 ? 11.968 -12.427 2.939 1.00 97.12 97 ASN A O 1
ATOM 737 N N . PRO A 1 98 ? 14.092 -13.148 2.827 1.00 96.25 98 PRO A N 1
ATOM 738 C CA . PRO A 1 98 ? 14.393 -12.391 1.613 1.00 96.25 98 PRO A CA 1
ATOM 739 C C . PRO A 1 98 ? 13.617 -12.909 0.393 1.00 96.25 98 PRO A C 1
ATOM 741 O O . PRO A 1 98 ? 13.353 -12.159 -0.545 1.00 96.25 98 PRO A O 1
ATOM 744 N N . ALA A 1 99 ? 13.211 -14.184 0.401 1.00 97.00 99 ALA A N 1
ATOM 745 C CA . ALA A 1 99 ? 12.355 -14.757 -0.635 1.00 97.00 99 ALA A CA 1
ATOM 746 C C . ALA A 1 99 ? 10.967 -14.093 -0.680 1.00 97.00 99 ALA A C 1
ATOM 748 O O . ALA A 1 99 ? 10.361 -14.046 -1.749 1.00 97.00 99 ALA A O 1
ATOM 749 N N . GLY A 1 100 ? 10.501 -13.515 0.435 1.00 97.38 100 GLY A N 1
ATOM 750 C CA . GLY A 1 100 ? 9.235 -12.786 0.510 1.00 97.38 100 GLY A CA 1
ATOM 751 C C . GLY A 1 100 ? 9.141 -11.588 -0.443 1.00 97.38 100 GLY A C 1
ATOM 752 O O . GLY A 1 100 ? 8.036 -11.244 -0.854 1.00 97.38 100 GLY A O 1
ATOM 753 N N . TYR A 1 101 ? 10.273 -11.000 -0.855 1.00 97.81 101 TYR A N 1
ATOM 754 C CA . TYR A 1 101 ? 10.308 -9.900 -1.830 1.00 97.81 101 TYR A CA 1
ATOM 755 C C . TYR A 1 101 ? 10.161 -10.354 -3.292 1.00 97.81 101 TYR A C 1
ATOM 757 O O . TYR A 1 101 ? 10.042 -9.517 -4.185 1.00 97.81 101 TYR A O 1
ATOM 765 N N . LYS A 1 102 ? 10.192 -11.662 -3.570 1.00 97.12 102 LYS A N 1
ATOM 766 C CA . LYS A 1 102 ? 10.164 -12.188 -4.939 1.00 97.12 102 LYS A CA 1
ATOM 767 C C . LYS A 1 102 ? 8.729 -12.497 -5.371 1.00 97.12 102 LYS A C 1
ATOM 769 O O . LYS A 1 102 ? 8.006 -13.231 -4.696 1.00 97.12 102 LYS A O 1
ATOM 774 N N . ILE A 1 103 ? 8.342 -11.957 -6.522 1.00 96.75 103 ILE A N 1
ATOM 775 C CA . ILE A 1 103 ? 7.084 -12.246 -7.221 1.00 96.75 103 ILE A CA 1
ATOM 776 C C . ILE A 1 103 ? 7.392 -12.575 -8.684 1.00 96.75 103 ILE A C 1
ATOM 778 O O . ILE A 1 103 ? 8.331 -12.019 -9.252 1.00 96.75 103 ILE A O 1
ATOM 782 N N . ASN A 1 104 ? 6.619 -13.475 -9.285 1.00 96.56 104 ASN A N 1
ATOM 783 C CA . ASN A 1 104 ? 6.727 -13.815 -10.707 1.00 96.56 104 ASN A CA 1
ATOM 784 C C . ASN A 1 104 ? 5.852 -12.893 -11.567 1.00 96.56 104 ASN A C 1
ATOM 786 O O . ASN A 1 104 ? 6.182 -12.604 -12.712 1.00 96.56 104 ASN A O 1
ATOM 790 N N . GLN A 1 105 ? 4.729 -12.441 -11.007 1.00 97.25 105 GLN A N 1
ATOM 791 C CA . GLN A 1 105 ? 3.740 -11.583 -11.660 1.00 97.25 105 GLN A CA 1
ATOM 792 C C . GLN A 1 105 ? 2.996 -10.747 -10.612 1.00 97.25 105 GLN A C 1
ATOM 794 O O . GLN A 1 105 ? 2.949 -11.112 -9.439 1.00 97.25 105 GLN A O 1
ATOM 799 N N . TYR A 1 106 ? 2.362 -9.642 -11.010 1.00 97.88 106 TYR A N 1
ATOM 800 C CA . TYR A 1 106 ? 1.653 -8.778 -10.055 1.00 97.88 106 TYR A CA 1
ATOM 801 C C . TYR A 1 106 ? 0.465 -9.466 -9.374 1.00 97.88 106 TYR A C 1
ATOM 803 O O . TYR A 1 106 ? 0.130 -9.127 -8.244 1.00 97.88 106 TYR A O 1
ATOM 811 N N . GLN A 1 107 ? -0.138 -10.472 -10.007 1.00 97.75 107 GLN A N 1
ATOM 812 C CA . GLN A 1 107 ? -1.220 -11.282 -9.442 1.00 97.75 107 GLN A CA 1
ATOM 813 C C . GLN A 1 107 ? -0.796 -12.018 -8.167 1.00 97.75 107 GLN A C 1
ATOM 815 O O . GLN A 1 107 ? -1.646 -12.325 -7.338 1.00 97.75 107 GLN A O 1
ATOM 820 N N . ASP A 1 108 ? 0.503 -12.212 -7.950 1.00 98.06 108 ASP A N 1
ATOM 821 C CA . ASP A 1 108 ? 1.047 -12.790 -6.722 1.00 98.06 108 ASP A CA 1
ATOM 822 C C . ASP A 1 108 ? 0.803 -11.897 -5.483 1.00 98.06 108 ASP A C 1
ATOM 824 O O . ASP A 1 108 ? 0.961 -12.354 -4.347 1.00 98.06 108 ASP A O 1
ATOM 828 N N . LEU A 1 109 ? 0.421 -10.627 -5.683 1.00 98.31 109 LEU A N 1
ATOM 829 C CA . LEU A 1 109 ? 0.009 -9.696 -4.626 1.00 98.31 109 LEU A CA 1
ATOM 830 C C . LEU A 1 109 ? -1.472 -9.849 -4.232 1.00 98.31 109 LEU A C 1
ATOM 832 O O . LEU A 1 109 ? -1.901 -9.289 -3.225 1.00 98.31 109 LEU A O 1
ATOM 836 N N . HIS A 1 110 ? -2.268 -10.566 -5.029 1.00 97.81 110 HIS A N 1
ATOM 837 C CA . HIS A 1 110 ? -3.702 -10.725 -4.808 1.00 97.81 110 HIS A CA 1
ATOM 838 C C . HIS A 1 110 ? -3.983 -11.518 -3.520 1.00 97.81 110 HIS A C 1
ATOM 840 O O . HIS A 1 110 ? -3.314 -12.504 -3.219 1.00 97.81 110 HIS A O 1
ATOM 846 N N . GLY A 1 111 ? -4.983 -11.084 -2.757 1.00 98.00 111 GLY A N 1
ATOM 847 C CA . GLY A 1 111 ? -5.375 -11.676 -1.479 1.00 98.00 111 GLY A CA 1
ATOM 848 C C . GLY A 1 111 ? -4.465 -11.329 -0.297 1.00 98.00 111 GLY A C 1
ATOM 849 O O . GLY A 1 111 ? -4.767 -11.737 0.824 1.00 98.00 111 GLY A O 1
ATOM 850 N N . LEU A 1 112 ? -3.374 -10.577 -0.494 1.00 98.50 112 LEU A N 1
ATOM 851 C CA . LEU A 1 112 ? -2.491 -10.216 0.614 1.00 98.50 112 LEU A CA 1
ATOM 852 C C . LEU A 1 112 ? -3.196 -9.276 1.596 1.00 98.50 112 LEU A C 1
ATOM 854 O O . LEU A 1 112 ? -3.802 -8.275 1.204 1.00 98.50 112 LEU A O 1
ATOM 858 N N . ARG A 1 113 ? -3.060 -9.581 2.889 1.00 98.06 113 ARG A N 1
ATOM 859 C CA . ARG A 1 113 ? -3.480 -8.703 3.980 1.00 98.06 113 ARG A CA 1
ATOM 860 C C . ARG A 1 113 ? -2.380 -7.682 4.250 1.00 98.06 113 ARG A C 1
ATOM 862 O O . ARG A 1 113 ? -1.302 -8.035 4.711 1.00 98.06 113 ARG A O 1
ATOM 869 N N . VAL A 1 114 ? -2.658 -6.423 3.954 1.00 98.50 114 VAL A N 1
ATOM 870 C CA . VAL A 1 114 ? -1.685 -5.325 3.936 1.00 98.50 114 VAL A CA 1
ATOM 871 C C . VAL A 1 114 ? -2.081 -4.229 4.914 1.00 98.50 114 VAL A C 1
ATOM 873 O O . VAL A 1 114 ? -3.261 -4.046 5.211 1.00 98.50 114 VAL A O 1
ATOM 876 N N . ALA A 1 115 ? -1.093 -3.493 5.412 1.00 98.31 115 ALA A N 1
ATOM 877 C CA . ALA A 1 115 ? -1.299 -2.380 6.331 1.00 98.31 115 ALA A CA 1
ATOM 878 C C . ALA A 1 115 ? -1.215 -1.044 5.576 1.00 98.31 115 ALA A C 1
ATOM 880 O O . ALA A 1 115 ? -0.243 -0.787 4.862 1.00 98.31 115 ALA A O 1
ATOM 881 N N . ILE A 1 116 ? -2.225 -0.187 5.729 1.00 98.50 116 ILE A N 1
ATOM 882 C CA . ILE A 1 116 ? -2.333 1.084 5.004 1.00 98.50 116 ILE A CA 1
ATOM 883 C C . ILE A 1 116 ? -2.703 2.243 5.924 1.00 98.50 116 ILE A C 1
ATOM 885 O O . ILE A 1 116 ? -3.401 2.079 6.928 1.00 98.50 116 ILE A O 1
ATOM 889 N N . LYS A 1 117 ? -2.298 3.441 5.508 1.00 97.88 117 LYS A N 1
ATOM 890 C CA . LYS A 1 117 ? -2.877 4.704 5.954 1.00 97.88 117 LYS A CA 1
ATOM 891 C C . LYS A 1 117 ? -3.719 5.303 4.844 1.00 97.88 117 LYS A C 1
ATOM 893 O O . LYS A 1 117 ? -3.277 5.458 3.700 1.00 97.88 117 LYS A O 1
ATOM 898 N N . ILE A 1 118 ? -4.933 5.672 5.213 1.00 97.12 118 ILE A N 1
ATOM 899 C CA . ILE A 1 118 ? -5.961 6.172 4.316 1.00 97.12 118 ILE A CA 1
ATOM 900 C C . ILE A 1 118 ? -5.968 7.695 4.388 1.00 97.12 118 ILE A C 1
ATOM 902 O O . ILE A 1 118 ? -5.912 8.296 5.463 1.00 97.12 118 ILE A O 1
ATOM 906 N N . GLY A 1 119 ? -6.041 8.326 3.225 1.00 95.31 119 GLY A N 1
ATOM 907 C CA . GLY A 1 119 ? -6.284 9.754 3.106 1.00 95.31 119 GLY A CA 1
ATOM 908 C C . GLY A 1 119 ? -7.438 10.062 2.173 1.00 95.31 119 GLY A C 1
ATOM 909 O O . GLY A 1 119 ? -8.127 9.171 1.668 1.00 95.31 119 GLY A O 1
ATOM 910 N N . ILE A 1 120 ? -7.633 11.357 1.944 1.00 94.38 120 ILE A N 1
ATOM 911 C CA . ILE A 1 120 ? -8.676 11.880 1.064 1.00 94.38 120 ILE A CA 1
ATOM 912 C C . ILE A 1 120 ? -8.000 12.597 -0.104 1.00 94.38 120 ILE A C 1
ATOM 914 O O . ILE A 1 120 ? -7.220 13.531 0.081 1.00 94.38 120 ILE A O 1
ATOM 918 N N . SER A 1 121 ? -8.287 12.141 -1.319 1.00 92.19 121 SER A N 1
ATOM 919 C CA . SER A 1 121 ? -7.980 12.862 -2.548 1.00 92.19 121 SER A CA 1
ATOM 920 C C . SER A 1 121 ? -9.133 13.807 -2.842 1.00 92.19 121 SER A C 1
ATOM 922 O O . SER A 1 121 ? -10.276 13.358 -2.940 1.00 92.19 121 SER A O 1
ATOM 924 N N . LYS A 1 122 ? -8.835 15.103 -2.967 1.00 90.25 122 LYS A N 1
ATOM 925 C CA . LYS A 1 122 ? -9.848 16.085 -3.335 1.00 90.25 122 LYS A CA 1
ATOM 926 C C . LYS A 1 122 ? -10.301 15.872 -4.769 1.00 90.25 122 LYS A C 1
ATOM 928 O O . LYS A 1 122 ? -9.463 15.754 -5.669 1.00 90.25 122 LYS A O 1
ATOM 933 N N . GLY A 1 123 ? -11.613 15.830 -4.951 1.00 85.06 123 GLY A N 1
ATOM 934 C CA . GLY A 1 123 ? -12.220 15.848 -6.268 1.00 85.06 123 GLY A CA 1
ATOM 935 C C . GLY A 1 123 ? -11.843 17.123 -7.027 1.00 85.06 123 GLY A C 1
ATOM 936 O O . GLY A 1 123 ? -11.486 18.146 -6.437 1.00 85.06 123 GLY A O 1
ATOM 937 N N . LYS A 1 124 ? -11.865 17.054 -8.356 1.00 85.38 124 LYS A N 1
ATOM 938 C CA . LYS A 1 124 ? -11.672 18.203 -9.255 1.00 85.38 124 LYS A CA 1
ATOM 939 C C . LYS A 1 124 ? -12.825 18.233 -10.247 1.00 85.38 124 LYS A C 1
ATOM 941 O O . LYS A 1 124 ? -13.442 17.201 -10.452 1.00 85.38 124 LYS A O 1
ATOM 946 N N . ASP A 1 125 ? -13.118 19.382 -10.846 1.00 83.19 125 ASP A N 1
ATOM 947 C CA . ASP A 1 125 ? -14.036 19.489 -11.994 1.00 83.19 125 ASP A CA 1
ATOM 948 C C . ASP A 1 125 ? -15.423 18.840 -11.786 1.00 83.19 125 ASP A C 1
ATOM 950 O O . ASP A 1 125 ? -15.972 18.210 -12.685 1.00 83.19 125 ASP A O 1
ATOM 954 N N . GLY A 1 126 ? -15.986 18.976 -10.579 1.00 80.88 126 GLY A N 1
ATOM 955 C CA . GLY A 1 126 ? -17.305 18.431 -10.230 1.00 80.88 126 GLY A CA 1
ATOM 956 C C . GLY A 1 126 ? -17.316 16.957 -9.812 1.00 80.88 126 GLY A C 1
ATOM 957 O O . GLY A 1 126 ? -18.387 16.430 -9.526 1.00 80.88 126 GLY A O 1
ATOM 958 N N . TYR A 1 127 ? -16.157 16.296 -9.744 1.00 83.62 127 TYR A N 1
ATOM 959 C CA . TYR A 1 127 ? -16.033 14.977 -9.123 1.00 83.62 127 TYR A CA 1
ATOM 960 C C . TYR A 1 127 ? -15.976 15.090 -7.598 1.00 83.62 127 TYR A C 1
ATOM 962 O O . TYR A 1 127 ? -15.383 16.030 -7.066 1.00 83.62 127 TYR A O 1
ATOM 970 N N . ASP A 1 128 ? -16.544 14.101 -6.910 1.00 89.00 128 ASP A N 1
ATOM 971 C CA . ASP A 1 128 ? -16.495 14.003 -5.454 1.00 89.00 128 ASP A CA 1
ATOM 972 C C . ASP A 1 128 ? -15.087 13.671 -4.937 1.00 89.00 128 ASP A C 1
ATOM 974 O O . ASP A 1 128 ? -14.233 13.101 -5.629 1.00 89.00 128 ASP A O 1
ATOM 978 N N . ASP A 1 129 ? -14.861 14.018 -3.673 1.00 92.25 129 ASP A N 1
ATOM 979 C CA . ASP A 1 129 ? -13.719 13.544 -2.904 1.00 92.25 129 ASP A CA 1
ATOM 980 C C . ASP A 1 129 ? -13.717 12.009 -2.843 1.00 92.25 129 ASP A C 1
ATOM 982 O O . ASP A 1 129 ? -14.764 11.365 -2.776 1.00 92.25 129 ASP A O 1
ATOM 986 N N . LYS A 1 130 ? -12.526 11.406 -2.824 1.00 93.31 130 LYS A N 1
ATOM 987 C CA . LYS A 1 130 ? -12.374 9.946 -2.741 1.00 93.31 130 LYS A CA 1
ATOM 988 C C . LYS A 1 130 ? -11.309 9.535 -1.743 1.00 93.31 130 LYS A C 1
ATOM 990 O O . LYS A 1 130 ? -10.323 10.247 -1.536 1.00 93.31 130 LYS A O 1
ATOM 995 N N . ASN A 1 131 ? -11.462 8.348 -1.167 1.00 95.69 131 ASN A N 1
ATOM 996 C CA . ASN A 1 131 ? -10.392 7.748 -0.384 1.00 95.69 131 ASN A CA 1
ATOM 997 C C . ASN A 1 131 ? -9.243 7.280 -1.280 1.00 95.69 131 ASN A C 1
ATOM 999 O O . ASN A 1 131 ? -9.453 6.834 -2.408 1.00 95.69 131 ASN A O 1
ATOM 1003 N N . ARG A 1 132 ? -8.024 7.400 -0.755 1.00 96.69 132 ARG A N 1
ATOM 1004 C CA . ARG A 1 132 ? -6.787 6.918 -1.377 1.00 96.69 132 ARG A CA 1
ATOM 1005 C C . ARG A 1 132 ? -5.850 6.355 -0.319 1.00 96.69 132 ARG A C 1
ATOM 1007 O O . ARG A 1 132 ? -5.943 6.743 0.851 1.00 96.69 132 ARG A O 1
ATOM 1014 N N . VAL A 1 133 ? -4.902 5.529 -0.731 1.00 97.88 133 VAL A N 1
ATOM 1015 C CA . VAL A 1 133 ? -3.765 5.160 0.115 1.00 97.88 133 VAL A CA 1
ATOM 1016 C C . VAL A 1 133 ? -2.771 6.321 0.091 1.00 97.88 133 VAL A C 1
ATOM 1018 O O . VAL A 1 133 ? -2.312 6.747 -0.971 1.00 97.88 133 VAL A O 1
ATOM 1021 N N . VAL A 1 134 ? -2.468 6.887 1.260 1.00 96.31 134 VAL A N 1
ATOM 1022 C CA . VAL A 1 134 ? -1.408 7.906 1.385 1.00 96.31 134 VAL A CA 1
ATOM 1023 C C . VAL A 1 134 ? -0.077 7.284 1.762 1.00 96.31 134 VAL A C 1
ATOM 1025 O O . VAL A 1 134 ? 0.964 7.826 1.405 1.00 96.31 134 VAL A O 1
ATOM 1028 N N . GLU A 1 135 ? -0.111 6.143 2.448 1.00 97.38 135 GLU A N 1
ATOM 1029 C CA . GLU A 1 135 ? 1.087 5.415 2.824 1.00 97.38 135 GLU A CA 1
ATOM 1030 C C . GLU A 1 135 ? 0.803 3.918 2.971 1.00 97.38 135 GLU A C 1
ATOM 1032 O O . GLU A 1 135 ? -0.167 3.512 3.612 1.00 97.38 135 GLU A O 1
ATOM 1037 N N . TRP A 1 136 ? 1.680 3.103 2.385 1.00 98.44 136 TRP A N 1
ATOM 1038 C CA . TRP A 1 136 ? 1.783 1.678 2.685 1.00 98.44 136 TRP A CA 1
ATOM 1039 C C . TRP A 1 136 ? 2.623 1.535 3.951 1.00 98.44 136 TRP A C 1
ATOM 1041 O O . TRP A 1 136 ? 3.742 2.052 4.000 1.00 98.44 136 TRP A O 1
ATOM 1051 N N . LEU A 1 137 ? 2.079 0.898 4.982 1.00 98.50 137 LEU A N 1
ATOM 1052 C CA . LEU A 1 137 ? 2.754 0.721 6.265 1.00 98.50 137 LEU A CA 1
ATOM 1053 C C . LEU A 1 137 ? 3.658 -0.512 6.208 1.00 98.50 137 LEU A C 1
ATOM 1055 O O . LEU A 1 137 ? 3.449 -1.410 5.394 1.00 98.50 137 LEU A O 1
ATOM 1059 N N . THR A 1 138 ? 4.672 -0.561 7.067 1.00 98.38 138 THR A N 1
ATOM 1060 C CA . THR A 1 138 ? 5.685 -1.620 7.022 1.00 98.38 138 THR A CA 1
ATOM 1061 C C . THR A 1 138 ? 6.117 -2.066 8.418 1.00 98.38 138 THR A C 1
ATOM 1063 O O . THR A 1 138 ? 6.291 -1.210 9.282 1.00 98.38 138 THR A O 1
ATOM 1066 N N . PRO A 1 139 ? 6.339 -3.374 8.652 1.00 97.94 139 PRO A N 1
ATOM 1067 C CA . PRO A 1 139 ? 6.990 -3.875 9.863 1.00 97.94 139 PRO A CA 1
ATOM 1068 C C . PRO A 1 139 ? 8.495 -3.566 9.935 1.00 97.94 139 PRO A C 1
ATOM 1070 O O . PRO A 1 139 ? 9.126 -3.897 10.934 1.00 97.94 139 PRO A O 1
ATOM 1073 N N . ASN A 1 140 ? 9.101 -2.988 8.894 1.00 96.75 140 ASN A N 1
ATOM 1074 C CA . ASN A 1 140 ? 10.539 -2.744 8.831 1.00 96.75 140 ASN A CA 1
ATOM 1075 C C . ASN A 1 140 ? 10.942 -1.495 9.653 1.00 96.75 140 ASN A C 1
ATOM 1077 O O . ASN A 1 140 ? 10.651 -0.375 9.217 1.00 96.75 140 ASN A O 1
ATOM 1081 N N . PRO A 1 141 ? 11.668 -1.642 10.783 1.00 95.81 141 PRO A N 1
ATOM 1082 C CA . PRO A 1 141 ? 12.052 -0.520 11.646 1.00 95.81 141 PRO A CA 1
ATOM 1083 C C . PRO A 1 141 ? 13.066 0.430 11.003 1.00 95.81 141 PRO A C 1
ATOM 1085 O O . PRO A 1 141 ? 13.224 1.561 11.455 1.00 95.81 141 PRO A O 1
ATOM 1088 N N . SER A 1 142 ? 13.755 -0.009 9.948 1.00 94.25 142 SER A N 1
ATOM 1089 C CA . SER A 1 142 ? 14.706 0.817 9.201 1.00 94.25 142 SER A CA 1
ATOM 1090 C C . SER A 1 142 ? 14.038 1.672 8.122 1.00 94.25 142 SER A C 1
ATOM 1092 O O . SER A 1 142 ? 14.720 2.461 7.468 1.00 94.25 142 SER A O 1
ATOM 1094 N N . SER A 1 143 ? 12.726 1.532 7.898 1.00 92.94 143 SER A N 1
ATOM 1095 C CA . SER A 1 143 ? 12.026 2.366 6.921 1.00 92.94 143 SER A CA 1
ATOM 1096 C C . SER A 1 143 ? 11.929 3.812 7.407 1.00 92.94 143 SER A C 1
ATOM 1098 O O . SER A 1 143 ? 11.617 4.071 8.567 1.00 92.94 143 SER A O 1
ATOM 1100 N N . ALA A 1 144 ? 12.128 4.770 6.498 1.00 91.88 144 ALA A N 1
ATOM 1101 C CA . ALA A 1 144 ? 12.037 6.199 6.813 1.00 91.88 144 ALA A CA 1
ATOM 1102 C C . ALA A 1 144 ? 10.639 6.629 7.306 1.00 91.88 144 ALA A C 1
ATOM 1104 O O . ALA A 1 144 ? 10.492 7.675 7.936 1.00 91.88 144 ALA A O 1
ATOM 1105 N N . SER A 1 145 ? 9.605 5.840 7.004 1.00 95.38 145 SER A N 1
ATOM 1106 C CA . SER A 1 145 ? 8.219 6.108 7.376 1.00 95.38 145 SER A CA 1
ATOM 1107 C C . SER A 1 145 ? 7.401 4.809 7.437 1.00 95.38 145 SER A C 1
ATOM 1109 O O . SER A 1 145 ? 7.889 3.739 7.074 1.00 95.38 145 SER A O 1
ATOM 1111 N N . GLY A 1 146 ? 6.164 4.873 7.931 1.00 95.56 146 GLY A N 1
ATOM 1112 C CA . GLY A 1 146 ? 5.236 3.737 7.963 1.00 95.56 146 GLY A CA 1
ATOM 1113 C C . GLY A 1 146 ? 5.419 2.759 9.132 1.00 95.56 146 GLY A C 1
ATOM 1114 O O . GLY A 1 146 ? 4.426 2.189 9.574 1.00 95.56 146 GLY A O 1
ATOM 1115 N N . PHE A 1 147 ? 6.625 2.612 9.696 1.00 97.56 147 PHE A N 1
ATOM 1116 C CA . PHE A 1 147 ? 6.884 1.687 10.815 1.00 97.56 147 PHE A CA 1
ATOM 1117 C C . PHE A 1 147 ? 6.096 2.021 12.088 1.00 97.56 147 PHE A C 1
ATOM 1119 O O . PHE A 1 147 ? 5.338 1.205 12.602 1.00 97.56 147 PHE A O 1
ATOM 1126 N N . LYS A 1 148 ? 6.184 3.267 12.560 1.00 96.94 148 LYS A N 1
ATOM 1127 C CA . LYS A 1 148 ? 5.486 3.710 13.781 1.00 96.94 148 LYS A CA 1
ATOM 1128 C C . LYS A 1 148 ? 3.963 3.547 13.698 1.00 96.94 148 LYS A C 1
ATOM 1130 O O . LYS A 1 148 ? 3.289 3.325 14.700 1.00 96.94 148 LYS A O 1
ATOM 1135 N N . GLU A 1 149 ? 3.402 3.734 12.508 1.00 97.12 149 GLU A N 1
ATOM 1136 C CA . GLU A 1 149 ? 1.965 3.584 12.269 1.00 97.12 149 GLU A CA 1
ATOM 1137 C C . GLU A 1 149 ? 1.578 2.112 12.106 1.00 97.12 149 GLU A C 1
ATOM 1139 O O . GLU A 1 149 ? 0.503 1.722 12.552 1.00 97.12 149 GLU A O 1
ATOM 1144 N N . PHE A 1 150 ? 2.469 1.279 11.563 1.00 97.94 150 PHE A N 1
ATOM 1145 C CA . PHE A 1 150 ? 2.312 -0.172 11.574 1.00 97.94 150 PHE A CA 1
ATOM 1146 C C . PHE A 1 150 ? 2.225 -0.718 13.008 1.00 97.94 150 PHE A C 1
ATOM 1148 O O . PHE A 1 150 ? 1.287 -1.450 13.318 1.00 97.94 150 PHE A O 1
ATOM 1155 N N . GLU A 1 151 ? 3.129 -0.309 13.905 1.00 97.69 151 GLU A N 1
ATOM 1156 C CA . GLU A 1 151 ? 3.090 -0.707 15.323 1.00 97.69 151 GLU A CA 1
ATOM 1157 C C . GLU A 1 151 ? 1.789 -0.265 16.009 1.00 97.69 151 GLU A C 1
ATOM 1159 O O . GLU A 1 151 ? 1.162 -1.038 16.735 1.00 97.69 151 GLU A O 1
ATOM 1164 N N . ALA A 1 152 ? 1.340 0.968 15.747 1.00 96.38 152 ALA A N 1
ATOM 1165 C CA . ALA A 1 152 ? 0.072 1.468 16.273 1.00 96.38 152 ALA A CA 1
ATOM 1166 C C . ALA A 1 152 ? -1.114 0.621 15.779 1.00 96.38 152 ALA A C 1
ATOM 1168 O O . ALA A 1 152 ? -1.979 0.235 16.567 1.00 96.38 152 ALA A O 1
ATOM 1169 N N . LEU A 1 153 ? -1.129 0.277 14.490 1.00 96.81 153 LEU A N 1
ATOM 1170 C CA . LEU A 1 153 ? -2.160 -0.571 13.903 1.00 96.81 153 LEU A CA 1
ATOM 1171 C C . LEU A 1 153 ? -2.149 -1.990 14.501 1.00 96.81 153 LEU A C 1
ATOM 1173 O O . LEU A 1 153 ? -3.216 -2.554 14.742 1.00 96.81 153 LEU A O 1
ATOM 1177 N N . GLN A 1 154 ? -0.974 -2.558 14.799 1.00 96.44 154 GLN A N 1
ATOM 1178 C CA . GLN A 1 154 ? -0.861 -3.849 15.496 1.00 96.44 154 GLN A CA 1
ATOM 1179 C C . GLN A 1 154 ? -1.458 -3.816 16.910 1.00 96.44 154 GLN A C 1
ATOM 1181 O O . GLN A 1 154 ? -1.993 -4.821 17.370 1.00 96.44 154 GLN A O 1
ATOM 1186 N N . GLN A 1 155 ? -1.419 -2.663 17.578 1.00 95.94 155 GLN A N 1
ATOM 1187 C CA . GLN A 1 155 ? -2.024 -2.446 18.897 1.00 95.94 155 GLN A CA 1
ATOM 1188 C C . GLN A 1 155 ? -3.533 -2.142 18.829 1.00 95.94 155 GLN A C 1
ATOM 1190 O O . GLN A 1 155 ? -4.147 -1.840 19.851 1.00 95.94 155 GLN A O 1
ATOM 1195 N N . GLY A 1 156 ? -4.144 -2.189 17.639 1.00 94.38 156 GLY A N 1
ATOM 1196 C CA . GLY A 1 156 ? -5.557 -1.852 17.439 1.00 94.38 156 GLY A CA 1
ATOM 1197 C C . GLY A 1 156 ? -5.842 -0.347 17.456 1.00 94.38 156 GLY A C 1
ATOM 1198 O O . GLY A 1 156 ? -6.986 0.068 17.649 1.00 94.38 156 GLY A O 1
ATOM 1199 N N . ILE A 1 157 ? -4.823 0.496 17.263 1.00 94.00 157 ILE A N 1
ATOM 1200 C CA . ILE A 1 157 ? -4.990 1.948 17.162 1.00 94.00 157 ILE A CA 1
ATOM 1201 C C . ILE A 1 157 ? -5.268 2.300 15.700 1.00 94.00 157 ILE A C 1
ATOM 1203 O O . ILE A 1 157 ? -4.363 2.388 14.875 1.00 94.00 157 ILE A O 1
ATOM 1207 N N . TYR A 1 158 ? -6.543 2.530 15.391 1.00 90.50 158 TYR A N 1
ATOM 1208 C CA . TYR A 1 158 ? -7.011 2.739 14.018 1.00 90.50 158 TYR A CA 1
ATOM 1209 C C . TYR A 1 158 ? -7.126 4.211 13.606 1.00 90.50 158 TY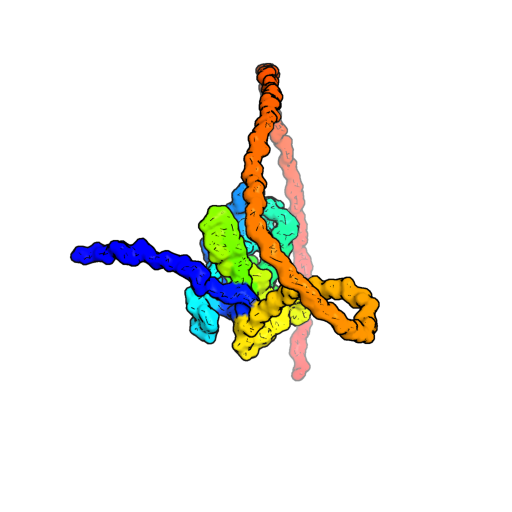R A C 1
ATOM 1211 O O . TYR A 1 158 ? -7.071 4.530 12.426 1.00 90.50 158 TYR A O 1
ATOM 1219 N N . ASN A 1 159 ? -7.275 5.133 14.558 1.00 85.56 159 ASN A N 1
ATOM 1220 C CA . ASN A 1 159 ? -7.408 6.558 14.266 1.00 85.56 159 ASN A CA 1
ATOM 1221 C C . ASN A 1 159 ? -6.297 7.358 14.933 1.00 85.56 159 ASN A C 1
ATOM 1223 O O . ASN A 1 159 ? -6.318 7.593 16.140 1.00 85.56 159 ASN A O 1
ATOM 1227 N N . LYS A 1 160 ? -5.374 7.867 14.118 1.00 65.88 160 LYS A N 1
ATOM 1228 C CA . LYS A 1 160 ? -4.675 9.110 14.426 1.00 65.88 160 LYS A CA 1
ATOM 1229 C C . LYS A 1 160 ? -5.221 10.154 13.478 1.00 65.88 160 LYS A C 1
ATOM 1231 O O . LYS A 1 160 ? -4.723 10.298 12.365 1.00 65.88 160 LYS A O 1
ATOM 1236 N N . ALA A 1 161 ? -6.260 10.865 13.917 1.00 54.88 161 ALA A N 1
ATOM 1237 C CA . ALA A 1 161 ? -6.659 12.087 13.240 1.00 54.88 161 ALA A CA 1
ATOM 1238 C C . ALA A 1 161 ? -5.384 12.904 13.017 1.00 54.88 161 ALA A C 1
ATOM 1240 O O . ALA A 1 161 ? -4.668 13.214 13.975 1.00 54.88 161 ALA A O 1
ATOM 1241 N N . ALA A 1 162 ? -5.053 13.175 11.753 1.00 49.25 162 ALA A N 1
ATOM 1242 C CA . ALA A 1 162 ? -3.999 14.122 11.453 1.00 49.25 162 ALA A CA 1
ATOM 1243 C C . ALA A 1 162 ? -4.394 15.404 12.184 1.00 49.25 162 ALA A C 1
ATOM 1245 O O . ALA A 1 162 ? -5.458 15.959 11.900 1.00 49.25 162 ALA A O 1
ATOM 1246 N N . ALA A 1 163 ? -3.596 15.833 13.164 1.00 37.97 163 ALA A N 1
ATOM 1247 C CA . ALA A 1 163 ? -3.750 17.164 13.715 1.00 37.97 163 ALA A CA 1
ATOM 1248 C C . ALA A 1 163 ? -3.718 18.098 12.506 1.00 37.97 163 ALA A C 1
ATOM 1250 O O . ALA A 1 163 ? -2.703 18.189 11.813 1.00 37.97 163 ALA A O 1
ATOM 1251 N N . LYS A 1 164 ? -4.865 18.702 12.181 1.00 36.41 164 LYS A N 1
ATOM 1252 C CA . LYS A 1 164 ? -4.934 19.775 11.196 1.00 36.41 164 LYS A CA 1
ATOM 1253 C C . LYS A 1 164 ? -3.822 20.744 11.605 1.00 36.41 164 LYS A C 1
ATOM 1255 O O . LYS A 1 164 ? -3.825 21.116 12.782 1.00 36.41 164 LYS A O 1
ATOM 1260 N N . PRO A 1 165 ? -2.857 21.113 10.739 1.00 38.97 165 PRO A N 1
ATOM 1261 C CA . PRO A 1 165 ? -1.934 22.172 11.107 1.00 38.97 165 PRO A CA 1
ATOM 1262 C C . PRO A 1 165 ? -2.812 23.348 11.514 1.00 38.97 165 PRO A C 1
ATOM 1264 O O . PRO A 1 165 ? -3.685 23.767 10.745 1.00 38.97 165 PRO A O 1
ATOM 1267 N N . ALA A 1 166 ? -2.687 23.755 12.778 1.00 36.38 166 ALA A N 1
ATOM 1268 C CA . ALA A 1 166 ? -3.410 24.892 13.300 1.00 36.38 166 ALA A CA 1
ATOM 1269 C C . ALA A 1 166 ? -3.163 26.020 12.304 1.00 36.38 166 ALA A C 1
ATOM 1271 O O . ALA A 1 166 ? -2.010 26.322 11.993 1.00 36.38 166 ALA A O 1
ATOM 1272 N N . ALA A 1 167 ? -4.241 26.560 11.731 1.00 39.31 167 ALA A N 1
ATOM 1273 C CA . ALA A 1 167 ? -4.144 27.782 10.960 1.00 39.31 167 ALA A CA 1
ATOM 1274 C C . ALA A 1 167 ? -3.364 28.751 11.845 1.00 39.31 167 ALA A C 1
ATOM 1276 O O . ALA A 1 167 ? -3.776 28.986 12.983 1.00 39.31 167 ALA A O 1
ATOM 1277 N N . ALA A 1 168 ? -2.193 29.181 11.373 1.00 41.66 168 ALA A N 1
ATOM 1278 C CA . ALA A 1 168 ? -1.350 30.104 12.098 1.00 41.66 168 ALA A CA 1
ATOM 1279 C C . ALA A 1 168 ? -2.230 31.295 12.476 1.00 41.66 168 ALA A C 1
ATOM 1281 O O . ALA A 1 168 ? -2.670 32.049 11.607 1.00 41.66 168 ALA A O 1
ATOM 1282 N N . ALA A 1 169 ? -2.556 31.406 13.763 1.00 43.72 169 ALA A N 1
ATOM 1283 C CA . ALA A 1 169 ? -3.136 32.614 14.299 1.00 43.72 169 ALA A CA 1
ATOM 1284 C C . ALA A 1 169 ? -2.121 33.705 13.971 1.00 43.72 169 ALA A C 1
ATOM 1286 O O . ALA A 1 169 ? -0.979 33.640 14.429 1.00 43.72 169 ALA A O 1
ATOM 1287 N N . GLN A 1 170 ? -2.503 34.640 13.101 1.00 44.34 170 GLN A N 1
ATOM 1288 C CA . GLN A 1 170 ? -1.720 35.837 12.849 1.00 44.34 170 GLN A CA 1
ATOM 1289 C C . GLN A 1 170 ? -1.550 36.541 14.194 1.00 44.34 170 GLN A C 1
ATOM 1291 O O . GLN A 1 170 ? -2.456 37.203 14.696 1.00 44.34 170 GLN A O 1
ATOM 1296 N N . THR A 1 171 ? -0.387 36.346 14.803 1.00 38.03 171 THR A N 1
ATOM 1297 C CA . THR A 1 171 ? 0.089 37.128 15.930 1.00 38.03 171 THR A CA 1
ATOM 1298 C C . THR A 1 171 ? 0.311 38.538 15.410 1.00 38.03 171 THR A C 1
ATOM 1300 O O . THR A 1 171 ? 1.317 38.826 14.760 1.00 38.03 171 THR A O 1
ATOM 1303 N N . GLY A 1 172 ? -0.680 39.397 15.641 1.00 38.09 172 GLY A N 1
ATOM 1304 C CA . GLY A 1 172 ? -0.549 40.831 15.461 1.00 38.09 172 GLY A CA 1
ATOM 1305 C C . GLY A 1 172 ? 0.610 41.340 16.311 1.00 38.09 172 GLY A C 1
ATOM 1306 O O . GLY A 1 172 ? 0.630 41.161 17.528 1.00 38.09 172 GLY A O 1
ATOM 1307 N N . PHE A 1 173 ? 1.584 41.957 15.650 1.00 38.31 173 PHE A N 1
ATOM 1308 C CA . PHE A 1 173 ? 2.633 42.743 16.281 1.00 38.31 173 PHE A CA 1
ATOM 1309 C C . PHE A 1 173 ? 1.992 43.971 16.946 1.00 38.31 173 PHE A C 1
ATOM 1311 O O . PHE A 1 173 ? 1.729 44.976 16.291 1.00 38.31 173 PHE A O 1
ATOM 1318 N N . GLY A 1 174 ? 1.707 43.867 18.244 1.00 34.31 174 GLY A N 1
ATOM 1319 C CA . GLY A 1 174 ? 1.291 44.974 19.102 1.00 34.31 174 GLY A CA 1
ATOM 1320 C C . GLY A 1 174 ? 2.475 45.467 19.925 1.00 34.31 174 GLY A C 1
ATOM 1321 O O . GLY A 1 174 ? 2.855 44.835 20.908 1.00 34.31 174 GLY A O 1
ATOM 1322 N N . PHE A 1 175 ? 3.073 46.574 19.490 1.00 36.28 175 PHE A N 1
ATOM 1323 C CA . PHE A 1 175 ? 4.108 47.310 20.214 1.00 36.28 175 PHE A CA 1
ATOM 1324 C C . PHE A 1 175 ? 3.488 47.999 21.444 1.00 36.28 175 PHE A C 1
ATOM 1326 O O . PHE A 1 175 ? 2.345 48.452 21.395 1.00 36.28 175 PHE A O 1
ATOM 1333 N N . GLY A 1 176 ? 4.232 48.025 22.552 1.00 38.66 176 GLY A N 1
ATOM 1334 C CA . GLY A 1 176 ? 3.746 48.376 23.887 1.00 38.66 176 GLY A CA 1
ATOM 1335 C C . GLY A 1 176 ? 3.143 49.777 24.033 1.00 38.66 176 GLY 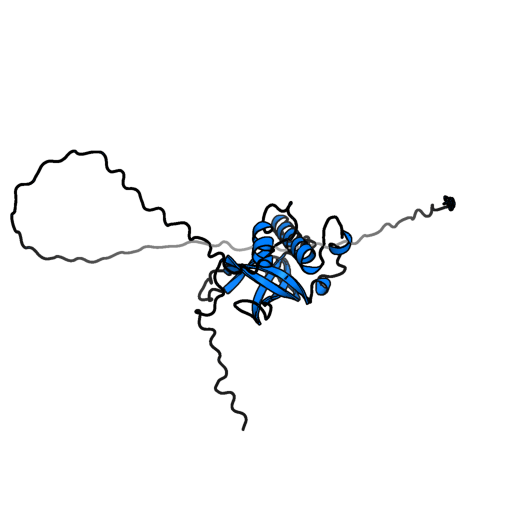A C 1
ATOM 1336 O O . GLY A 1 176 ? 3.602 50.744 23.433 1.00 38.66 176 GLY A O 1
ATOM 1337 N N . GLY A 1 177 ? 2.137 49.872 24.903 1.00 36.81 177 GLY A N 1
ATOM 1338 C CA . GLY A 1 177 ? 1.493 51.121 25.299 1.00 36.81 177 GLY A CA 1
ATOM 1339 C C . GLY A 1 177 ? 0.800 50.963 26.648 1.00 36.81 177 GLY A C 1
ATOM 1340 O O . GLY A 1 177 ? -0.306 50.444 26.740 1.00 36.81 177 GLY A O 1
ATOM 1341 N N . GLN A 1 178 ? 1.515 51.371 27.691 1.00 41.16 178 GLN A N 1
ATOM 1342 C CA . GLN A 1 178 ? 1.132 51.423 29.098 1.00 41.16 178 GLN A CA 1
ATOM 1343 C C . GLN A 1 178 ? -0.085 52.341 29.313 1.00 41.16 178 GLN A C 1
ATOM 1345 O O . GLN A 1 178 ? -0.151 53.434 28.756 1.00 41.16 178 GLN A O 1
ATOM 1350 N N . GLY A 1 179 ? -1.062 51.871 30.093 1.00 36.03 179 GLY A N 1
ATOM 1351 C CA . GLY A 1 179 ? -2.365 52.518 30.251 1.00 36.03 179 GLY A CA 1
ATOM 1352 C C . GLY A 1 179 ? -2.378 53.790 31.101 1.00 36.03 179 GLY A C 1
ATOM 1353 O O . GLY A 1 179 ? -1.547 53.952 31.989 1.00 36.03 179 GLY A O 1
ATOM 1354 N N . ASN A 1 180 ? -3.369 54.654 30.842 1.00 42.97 180 ASN A N 1
ATOM 1355 C CA . ASN A 1 180 ? -4.360 55.174 31.804 1.00 42.97 180 ASN A CA 1
ATOM 1356 C C . ASN A 1 180 ? -5.475 55.962 31.049 1.00 42.97 180 ASN A C 1
ATOM 1358 O O . ASN A 1 180 ? -5.381 56.056 29.825 1.00 42.97 180 ASN A O 1
ATOM 1362 N N . PRO A 1 181 ? -6.582 56.425 31.678 1.00 52.78 181 PRO A N 1
ATOM 1363 C CA . PRO A 1 181 ? -7.935 56.120 31.218 1.00 52.78 181 PRO A CA 1
ATOM 1364 C C . PRO A 1 181 ? -8.658 57.287 30.517 1.00 52.78 181 PRO A C 1
ATOM 1366 O O . PRO A 1 181 ? -8.210 58.429 30.506 1.00 52.78 181 PRO A O 1
ATOM 1369 N N . ALA A 1 182 ? -9.807 56.934 29.934 1.00 45.50 182 ALA A N 1
ATOM 1370 C CA . ALA A 1 182 ? -10.695 57.735 29.092 1.00 45.50 182 ALA A CA 1
ATOM 1371 C C . ALA A 1 182 ? -11.163 59.086 29.671 1.00 45.50 182 ALA A C 1
ATOM 1373 O O . ALA A 1 182 ? -11.284 59.254 30.886 1.00 45.50 182 ALA A O 1
ATOM 1374 N N . PRO A 1 183 ? -11.608 59.983 28.773 1.00 55.28 183 PRO A N 1
ATOM 1375 C CA . PRO A 1 183 ? -12.895 60.658 28.957 1.00 55.28 183 PRO A CA 1
ATOM 1376 C C . PRO A 1 183 ? -13.841 60.533 27.737 1.00 55.28 183 PRO A C 1
ATOM 1378 O O . PRO A 1 183 ? -13.429 60.065 26.674 1.00 55.28 183 PRO A O 1
ATOM 1381 N N . PRO A 1 184 ? -15.135 60.882 27.901 1.00 56.72 184 PRO A N 1
ATOM 1382 C CA . PRO A 1 184 ? -16.232 60.241 27.183 1.00 56.72 184 PRO A CA 1
ATOM 1383 C C . PRO A 1 184 ? -16.846 61.058 26.034 1.00 56.72 184 PRO A C 1
ATOM 1385 O O . PRO A 1 184 ? -16.757 62.278 25.991 1.00 56.72 184 PRO A O 1
ATOM 1388 N N . ALA A 1 185 ? -17.581 60.305 25.206 1.00 50.53 185 ALA A N 1
ATOM 1389 C CA . ALA A 1 185 ? -18.817 60.631 24.488 1.00 50.53 185 ALA A CA 1
ATOM 1390 C C . ALA A 1 185 ? -18.846 61.822 23.515 1.00 50.53 185 ALA A C 1
ATOM 1392 O O . ALA A 1 185 ? -18.704 62.971 23.906 1.00 50.53 185 ALA A O 1
ATOM 1393 N N . THR A 1 186 ? -19.270 61.552 22.275 1.00 45.31 186 THR A N 1
ATOM 1394 C CA . THR A 1 186 ? -20.337 62.316 21.599 1.00 45.31 186 THR A CA 1
ATOM 1395 C C . THR A 1 186 ? -20.966 61.449 20.503 1.00 45.31 186 THR A C 1
ATOM 1397 O O . THR A 1 186 ? -20.275 60.781 19.738 1.00 45.31 186 THR A O 1
ATOM 1400 N N . ALA A 1 187 ? -22.298 61.426 20.496 1.00 42.12 187 ALA A N 1
ATOM 1401 C CA . ALA A 1 187 ? -23.161 60.740 19.545 1.00 42.12 187 ALA A CA 1
ATOM 1402 C C . ALA A 1 187 ? -23.129 61.399 18.155 1.00 42.12 187 ALA A C 1
ATOM 1404 O O . ALA A 1 187 ? -22.979 62.613 18.050 1.00 42.12 187 ALA A O 1
ATOM 1405 N N . GLY A 1 188 ? -23.359 60.626 17.090 1.00 36.53 188 GLY A N 1
ATOM 1406 C CA . GLY A 1 188 ? -23.482 61.192 15.747 1.00 36.53 188 GLY A CA 1
ATOM 1407 C C . GLY A 1 188 ? -23.999 60.208 14.706 1.00 36.53 188 GLY A C 1
ATOM 1408 O O . GLY A 1 188 ? -23.253 59.378 14.207 1.00 36.53 188 GLY A O 1
ATOM 1409 N N . PHE A 1 189 ? -25.291 60.334 14.413 1.00 38.78 189 PHE A N 1
ATOM 1410 C CA . PHE A 1 189 ? -26.056 59.732 13.319 1.00 38.78 189 PHE A CA 1
ATOM 1411 C C . PHE A 1 189 ? -25.411 59.900 11.930 1.00 38.78 189 PHE A C 1
ATOM 1413 O O . PHE A 1 189 ? -24.845 60.951 11.644 1.00 38.78 189 PHE A O 1
ATOM 1420 N N . GLY A 1 190 ? -25.662 58.952 11.017 1.00 37.22 190 GLY A N 1
ATOM 1421 C CA . GLY A 1 190 ? -25.573 59.219 9.575 1.00 37.22 190 GLY A CA 1
ATOM 1422 C C . GLY A 1 190 ? -25.408 57.982 8.695 1.00 37.22 190 GLY A C 1
ATOM 1423 O O . GLY A 1 190 ? -24.312 57.454 8.564 1.00 37.22 190 GLY A O 1
ATOM 1424 N N . SER A 1 191 ? -26.507 57.542 8.084 1.00 46.38 191 SER A N 1
ATOM 1425 C CA . SER A 1 191 ? -26.590 56.473 7.077 1.00 46.38 191 SER A CA 1
ATOM 1426 C C . SER A 1 191 ? -26.197 56.982 5.658 1.00 46.38 191 SER A C 1
ATOM 1428 O O . SER A 1 191 ? -25.595 58.044 5.544 1.00 46.38 191 SER A O 1
ATOM 1430 N N . PRO A 1 192 ? -26.510 56.264 4.558 1.00 61.19 192 PRO A N 1
ATOM 1431 C CA . PRO A 1 192 ? -25.569 55.538 3.696 1.00 61.19 192 PRO A CA 1
ATOM 1432 C C . PRO A 1 192 ? -25.405 56.175 2.299 1.00 61.19 192 PRO A C 1
ATOM 1434 O O . PRO A 1 192 ? -26.255 56.958 1.886 1.00 61.19 192 PRO A O 1
ATOM 1437 N N . GLN A 1 193 ? -24.410 55.768 1.492 1.00 46.91 193 GLN A N 1
ATOM 1438 C CA . GLN A 1 193 ? -24.546 55.929 0.035 1.00 46.91 193 GLN A CA 1
ATOM 1439 C C . GLN A 1 193 ? -23.695 54.991 -0.841 1.00 46.91 193 GLN A C 1
ATOM 1441 O O . GLN A 1 193 ? -22.549 54.658 -0.566 1.00 46.91 193 GLN A O 1
ATOM 1446 N N . THR A 1 194 ? -24.388 54.585 -1.901 1.00 41.00 194 THR A N 1
ATOM 1447 C CA . THR A 1 194 ?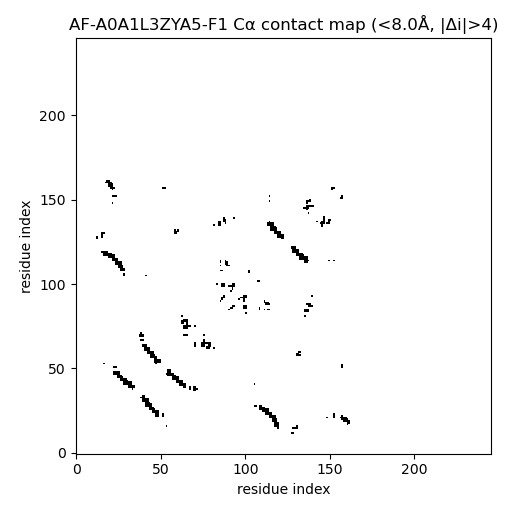 -24.158 53.751 -3.091 1.00 41.00 194 THR A CA 1
ATOM 1448 C C . THR A 1 194 ? -23.025 54.159 -4.043 1.00 41.00 194 THR A C 1
ATOM 1450 O O . THR A 1 194 ? -22.777 55.351 -4.172 1.00 41.00 194 THR A O 1
ATOM 1453 N N . GLN A 1 195 ? -22.525 53.196 -4.844 1.00 49.25 195 GLN A N 1
ATOM 1454 C CA . GLN A 1 195 ? -22.456 53.163 -6.340 1.00 49.25 195 GLN A CA 1
ATOM 1455 C C . GLN A 1 195 ? -21.368 52.149 -6.777 1.00 49.25 195 GLN A C 1
ATOM 1457 O O . GLN A 1 195 ? -20.254 52.197 -6.279 1.00 49.25 195 GLN A O 1
ATOM 1462 N N . ALA A 1 196 ? -21.672 51.042 -7.466 1.00 38.47 196 ALA A N 1
ATOM 1463 C CA . ALA A 1 196 ? -22.052 50.855 -8.879 1.00 38.47 196 ALA A CA 1
ATOM 1464 C C . ALA A 1 196 ? -20.891 51.023 -9.901 1.00 38.47 196 ALA A C 1
ATOM 1466 O O . ALA A 1 196 ? -20.308 52.092 -10.032 1.00 38.47 196 ALA A O 1
ATOM 1467 N N . GLN A 1 197 ? -20.621 49.911 -10.608 1.00 46.72 197 GLN A N 1
ATOM 1468 C CA . GLN A 1 197 ? -19.802 49.647 -11.820 1.00 46.72 197 GLN A CA 1
ATOM 1469 C C . GLN A 1 197 ? -19.981 50.681 -12.965 1.00 46.72 197 GLN A C 1
ATOM 1471 O O . GLN A 1 197 ? -21.006 51.364 -12.939 1.00 46.72 197 GLN A O 1
ATOM 1476 N N . PRO A 1 198 ? -19.112 50.759 -14.018 1.00 53.44 198 PRO A N 1
ATOM 1477 C CA . PRO A 1 198 ? -18.860 49.663 -14.991 1.00 53.44 198 PRO A CA 1
ATOM 1478 C C . PRO A 1 198 ? -17.470 49.617 -15.705 1.00 53.44 198 PRO A C 1
ATOM 1480 O O . PRO A 1 198 ? -16.644 50.514 -15.587 1.00 53.44 198 PRO A O 1
ATOM 1483 N N . ALA A 1 199 ? -17.238 48.540 -16.479 1.00 46.03 199 ALA A N 1
ATOM 1484 C CA . ALA A 1 199 ? -16.182 48.389 -17.509 1.00 46.03 199 ALA A CA 1
ATOM 1485 C C . ALA A 1 199 ? -16.596 49.082 -18.837 1.00 46.03 199 ALA A C 1
ATOM 1487 O O . ALA A 1 199 ? -17.783 49.412 -18.940 1.00 46.03 199 ALA A O 1
ATOM 1488 N N . PRO A 1 200 ? -15.723 49.285 -19.867 1.00 54.75 200 PRO A N 1
ATOM 1489 C CA . PRO A 1 200 ? -15.523 48.239 -20.906 1.00 54.75 200 PRO A CA 1
ATOM 1490 C C . PRO A 1 200 ? -14.235 48.285 -21.814 1.00 54.75 200 PRO A C 1
ATOM 1492 O O . PRO A 1 200 ? -13.678 49.337 -22.090 1.00 54.75 200 PRO A O 1
ATOM 1495 N N . ASN A 1 201 ? -13.894 47.109 -22.379 1.00 50.28 201 ASN A N 1
ATOM 1496 C CA . ASN A 1 201 ? -13.590 46.767 -23.800 1.00 50.28 201 ASN A CA 1
ATOM 1497 C C . ASN A 1 201 ? -12.307 47.202 -24.583 1.00 50.28 201 ASN A C 1
ATOM 1499 O O . ASN A 1 201 ? -11.870 48.346 -24.542 1.00 50.28 201 ASN A O 1
ATOM 1503 N N . THR A 1 202 ? -11.870 46.255 -25.447 1.00 42.31 202 THR A N 1
ATOM 1504 C CA . THR A 1 202 ? -11.367 46.308 -26.862 1.00 42.31 202 THR A CA 1
ATOM 1505 C C . THR A 1 202 ? -9.987 45.650 -27.079 1.00 42.31 202 THR A C 1
ATOM 1507 O O . THR A 1 202 ? -9.144 45.749 -26.202 1.00 42.31 202 THR A O 1
ATOM 1510 N N . ASN A 1 203 ? -9.592 45.023 -28.204 1.00 40.25 203 ASN A N 1
ATOM 1511 C CA . ASN A 1 203 ? -10.174 44.295 -29.358 1.00 40.25 203 ASN A CA 1
ATOM 1512 C C . ASN A 1 203 ? -8.968 43.810 -30.240 1.00 40.25 203 ASN A C 1
ATOM 1514 O O . ASN A 1 203 ? -7.911 44.430 -30.161 1.00 40.25 203 ASN A O 1
ATOM 1518 N N . ALA A 1 204 ? -9.171 42.821 -31.134 1.00 38.19 204 ALA A N 1
ATOM 1519 C CA . ALA A 1 204 ? -8.333 42.399 -32.297 1.00 38.19 204 ALA A CA 1
ATOM 1520 C C . ALA A 1 204 ? -6.965 41.712 -32.014 1.00 38.19 204 ALA A C 1
ATOM 1522 O O . ALA A 1 204 ? -6.285 42.065 -31.066 1.00 38.19 204 ALA A O 1
ATOM 1523 N N . GLY A 1 205 ? -6.429 40.735 -32.766 1.00 33.56 205 GLY A N 1
ATOM 1524 C CA . GLY A 1 205 ? -6.650 40.152 -34.106 1.00 33.56 205 GLY A CA 1
ATOM 1525 C C . GLY A 1 205 ? -5.271 39.718 -34.689 1.00 33.56 205 GLY A C 1
ATOM 1526 O O . GLY A 1 205 ? -4.263 40.159 -34.150 1.00 33.56 205 GLY A O 1
ATOM 1527 N N . PHE A 1 206 ? -5.224 38.941 -35.792 1.00 45.12 206 PHE A N 1
ATOM 1528 C CA . PHE A 1 206 ? -4.039 38.504 -36.601 1.00 45.12 206 PHE A CA 1
ATOM 1529 C C . PHE A 1 206 ? -3.259 37.256 -36.116 1.00 45.12 206 PHE A C 1
ATOM 1531 O O . PHE A 1 206 ? -3.019 37.106 -34.930 1.00 45.12 206 PHE A O 1
ATOM 1538 N N . GLN A 1 207 ? -2.731 36.332 -36.935 1.00 44.12 207 GLN A N 1
ATOM 1539 C CA . GLN A 1 207 ? -2.936 35.863 -38.319 1.00 44.12 207 GLN A CA 1
ATOM 1540 C C . GLN A 1 207 ? -2.110 34.558 -38.464 1.00 44.12 207 GLN A C 1
ATOM 1542 O O . GLN A 1 207 ? -1.062 34.405 -37.839 1.00 44.12 207 GLN A O 1
ATOM 1547 N N . GLN A 1 208 ? -2.578 33.632 -39.297 1.00 48.66 208 GLN A N 1
ATOM 1548 C CA . GLN A 1 208 ? -1.906 32.390 -39.704 1.00 48.66 208 GLN A CA 1
ATOM 1549 C C . GLN A 1 208 ? -1.070 32.641 -40.976 1.00 48.66 208 GLN A C 1
ATOM 1551 O O . GLN A 1 208 ? -1.461 33.495 -41.774 1.00 48.66 208 GLN A O 1
ATOM 1556 N N . PRO A 1 209 ? -0.011 31.855 -41.245 1.00 55.38 209 PRO A N 1
ATOM 1557 C CA . PRO A 1 209 ? 0.393 31.582 -42.623 1.00 55.38 209 PRO A CA 1
ATOM 1558 C C . PRO A 1 209 ? 0.290 30.102 -43.001 1.00 55.38 209 PRO A C 1
ATOM 1560 O O . PRO A 1 209 ? 0.405 29.188 -42.185 1.00 55.38 209 PRO A O 1
ATOM 1563 N N . GLN A 1 210 ? 0.065 29.921 -44.296 1.00 42.97 210 GLN A N 1
ATOM 1564 C CA . GLN A 1 210 ? -0.245 28.708 -45.031 1.00 42.97 210 GLN A CA 1
ATOM 1565 C C . GLN A 1 210 ? 0.959 28.307 -45.912 1.00 42.97 210 GLN A C 1
ATOM 1567 O O . GLN A 1 210 ? 1.717 29.171 -46.338 1.00 42.97 210 GLN A O 1
ATOM 1572 N N . GLN A 1 211 ? 0.996 27.021 -46.286 1.00 40.00 211 GLN A N 1
ATOM 1573 C CA . GLN A 1 211 ? 1.530 26.441 -47.538 1.00 40.00 211 GLN A CA 1
ATOM 1574 C C . GLN A 1 211 ? 3.039 26.174 -47.740 1.00 40.00 211 GLN A C 1
ATOM 1576 O O . GLN A 1 211 ? 3.863 27.077 -47.782 1.00 40.00 211 GLN A O 1
ATOM 1581 N N . GLY A 1 212 ? 3.318 24.916 -48.127 1.00 32.50 212 GLY A N 1
ATOM 1582 C CA . GLY A 1 212 ? 4.060 24.618 -49.363 1.00 32.50 212 GLY A CA 1
ATOM 1583 C C . GLY A 1 212 ? 5.073 23.464 -49.298 1.00 32.50 212 GLY A C 1
ATOM 1584 O O . GLY A 1 212 ? 6.035 23.549 -48.549 1.00 32.50 212 GLY A O 1
ATOM 1585 N N . GLY A 1 213 ? 4.920 22.450 -50.169 1.00 34.66 213 GLY A N 1
ATOM 1586 C CA . GLY A 1 213 ? 6.064 21.689 -50.709 1.00 34.66 213 GLY A CA 1
ATOM 1587 C C . GLY A 1 213 ? 5.955 20.158 -50.742 1.00 34.66 213 GLY A C 1
ATOM 1588 O O . GLY A 1 213 ? 5.994 19.508 -49.707 1.00 34.66 213 GLY A O 1
ATOM 1589 N N . ALA A 1 214 ? 5.874 19.600 -51.953 1.00 39.31 214 ALA A N 1
ATOM 1590 C CA . ALA A 1 214 ? 5.890 18.175 -52.298 1.00 39.31 214 ALA A CA 1
ATOM 1591 C C . ALA A 1 214 ? 7.312 17.648 -52.638 1.00 39.31 214 ALA A C 1
ATOM 1593 O O . ALA A 1 214 ? 8.250 18.440 -52.701 1.00 39.31 214 ALA A O 1
ATOM 1594 N N . ASN A 1 215 ? 7.399 16.340 -52.961 1.00 43.59 215 ASN A N 1
ATOM 1595 C CA . ASN A 1 215 ? 8.545 15.494 -53.402 1.00 43.59 215 ASN A CA 1
ATOM 1596 C C . ASN A 1 215 ? 9.178 14.683 -52.244 1.00 43.59 215 ASN A C 1
ATOM 1598 O O . ASN A 1 215 ? 9.574 15.265 -51.249 1.00 43.59 215 ASN A O 1
ATOM 1602 N N . GLY A 1 216 ? 9.314 13.349 -52.223 1.00 32.06 216 GLY A N 1
ATOM 1603 C CA . GLY A 1 216 ? 9.281 12.303 -53.251 1.00 32.06 216 GLY A CA 1
ATOM 1604 C C . GLY A 1 216 ? 10.695 11.755 -53.501 1.00 32.06 216 GLY A C 1
ATOM 1605 O O . GLY A 1 216 ? 11.384 12.394 -54.266 1.00 32.06 216 GLY A O 1
ATOM 1606 N N . PHE A 1 217 ? 11.113 10.637 -52.875 1.00 39.78 217 PHE A N 1
ATOM 1607 C CA . PHE A 1 217 ? 12.279 9.754 -53.188 1.00 39.78 217 PHE A CA 1
ATOM 1608 C C . PHE A 1 217 ? 12.218 8.561 -52.190 1.00 39.78 217 PHE A C 1
ATOM 1610 O O . PHE A 1 217 ? 12.202 8.796 -50.989 1.00 39.78 217 PHE A O 1
ATOM 1617 N N . ALA A 1 218 ? 11.866 7.317 -52.543 1.00 36.03 218 ALA A N 1
ATOM 1618 C CA . ALA A 1 218 ? 12.581 6.272 -53.297 1.00 36.03 218 ALA A CA 1
ATOM 1619 C C . ALA A 1 218 ? 13.805 5.646 -52.578 1.00 36.03 218 ALA A C 1
ATOM 1621 O O . ALA A 1 218 ? 14.813 6.316 -52.396 1.00 36.03 218 ALA A O 1
ATOM 1622 N N . GLY A 1 219 ? 13.715 4.329 -52.303 1.00 33.28 219 GLY A N 1
ATOM 1623 C CA . GLY A 1 219 ? 14.825 3.392 -52.016 1.00 33.28 219 GLY A CA 1
ATOM 1624 C C . GLY A 1 219 ? 15.468 3.533 -50.626 1.00 33.28 219 GLY A C 1
ATOM 1625 O O . GLY A 1 219 ? 15.508 4.613 -50.074 1.00 33.28 219 GLY A O 1
ATOM 1626 N N . ASN A 1 220 ? 16.017 2.515 -49.967 1.00 41.44 220 ASN A N 1
ATOM 1627 C CA . ASN A 1 220 ? 16.447 1.199 -50.410 1.00 41.44 220 ASN A CA 1
ATOM 1628 C C . ASN A 1 220 ? 16.631 0.289 -49.176 1.00 41.44 220 ASN A C 1
ATOM 1630 O O . ASN A 1 220 ? 16.914 0.759 -48.074 1.00 41.44 220 ASN A O 1
ATOM 1634 N N . ALA A 1 221 ? 16.473 -1.012 -49.389 1.00 39.16 221 ALA A N 1
ATOM 1635 C CA . ALA A 1 221 ? 16.785 -2.072 -48.442 1.00 39.16 221 ALA A CA 1
ATOM 1636 C C . ALA A 1 221 ? 18.288 -2.126 -48.116 1.00 39.16 221 ALA A C 1
ATOM 1638 O O . ALA A 1 221 ? 19.083 -1.807 -48.991 1.00 39.16 221 ALA A O 1
ATOM 1639 N N . THR A 1 222 ? 18.645 -2.578 -46.902 1.00 44.44 222 THR A N 1
ATOM 1640 C CA . THR A 1 222 ? 19.564 -3.716 -46.637 1.00 44.44 222 THR A CA 1
ATOM 1641 C C . THR A 1 222 ? 19.878 -3.859 -45.132 1.00 44.44 222 THR A C 1
ATOM 1643 O O . THR A 1 222 ? 20.691 -3.122 -44.585 1.00 44.44 222 THR A O 1
ATOM 1646 N N . GLN A 1 223 ? 19.276 -4.861 -44.475 1.00 44.22 223 GLN A N 1
ATOM 1647 C CA . GLN A 1 223 ? 20.025 -5.874 -43.694 1.00 44.22 223 GLN A CA 1
ATOM 1648 C C . GLN A 1 223 ? 20.792 -6.759 -44.714 1.00 44.22 223 GLN A C 1
ATOM 1650 O O . GLN A 1 223 ? 20.363 -6.740 -45.872 1.00 44.22 223 GLN A O 1
ATOM 1655 N N . PRO A 1 224 ? 21.826 -7.574 -44.388 1.00 53.69 224 PRO A N 1
ATOM 1656 C CA . PRO A 1 224 ? 22.120 -8.200 -43.089 1.00 53.69 224 PRO A CA 1
ATOM 1657 C C . PRO A 1 224 ? 23.627 -8.310 -42.729 1.00 53.69 224 PRO A C 1
ATOM 1659 O O . PRO A 1 224 ? 24.501 -8.148 -43.572 1.00 53.69 224 PRO A O 1
ATOM 1662 N N . SER A 1 225 ? 23.939 -8.742 -41.506 1.00 49.19 225 SER A N 1
ATOM 1663 C CA . SER A 1 225 ? 24.983 -9.758 -41.299 1.00 49.19 225 SER A CA 1
ATOM 1664 C C . SER A 1 225 ? 24.842 -10.420 -39.930 1.00 49.19 225 SER A C 1
ATOM 1666 O O . SER A 1 225 ? 24.520 -9.800 -38.919 1.00 49.19 225 SER A O 1
ATOM 1668 N N . ALA A 1 226 ? 24.996 -11.737 -39.963 1.00 39.97 226 ALA A N 1
ATOM 1669 C CA . ALA A 1 226 ? 24.825 -12.676 -38.877 1.00 39.97 226 ALA A CA 1
ATOM 1670 C C . ALA A 1 226 ? 26.130 -12.860 -38.075 1.00 39.97 226 ALA A C 1
ATOM 1672 O O . ALA A 1 226 ? 27.216 -12.713 -38.624 1.00 39.97 226 ALA A O 1
ATOM 1673 N N . GLN A 1 227 ? 25.961 -13.180 -36.785 1.00 45.03 227 GLN A N 1
ATOM 1674 C CA . GLN A 1 227 ? 26.592 -14.256 -35.989 1.00 45.03 227 GLN A CA 1
ATOM 1675 C C . GLN A 1 227 ? 27.967 -14.836 -36.416 1.00 45.03 227 GLN A C 1
ATOM 1677 O O . GLN A 1 227 ? 28.197 -15.111 -37.590 1.00 45.03 227 GLN A O 1
ATOM 1682 N N . PRO A 1 228 ? 28.830 -15.202 -35.440 1.00 55.53 228 PRO A N 1
ATOM 1683 C CA . PRO A 1 228 ? 28.642 -16.516 -34.816 1.00 55.53 228 PRO A CA 1
ATOM 1684 C C . PRO A 1 228 ? 28.859 -16.613 -33.297 1.00 55.53 228 PRO A C 1
ATOM 1686 O O . PRO A 1 228 ? 29.598 -15.867 -32.665 1.00 55.53 228 PRO A O 1
ATOM 1689 N N . VAL A 1 229 ? 28.149 -17.613 -32.773 1.00 45.84 229 VAL A N 1
ATOM 1690 C CA . VAL A 1 229 ? 28.430 -18.493 -31.634 1.00 45.84 229 VAL A CA 1
ATOM 1691 C C . VAL A 1 229 ? 29.838 -18.427 -31.024 1.00 45.84 229 VAL A C 1
ATOM 1693 O O . VAL A 1 229 ? 30.837 -18.585 -31.719 1.00 45.84 229 VAL A O 1
ATOM 1696 N N . ASN A 1 230 ? 29.905 -18.403 -29.690 1.00 46.59 230 ASN A N 1
ATOM 1697 C CA . ASN A 1 230 ? 30.881 -19.247 -29.012 1.00 46.59 230 ASN A CA 1
ATOM 1698 C C . ASN A 1 230 ? 30.211 -20.039 -27.892 1.00 46.59 230 ASN A C 1
ATOM 1700 O O . ASN A 1 230 ? 29.391 -19.535 -27.125 1.00 46.59 230 ASN A O 1
ATOM 1704 N N . ALA A 1 231 ? 30.543 -21.316 -27.903 1.00 39.78 231 ALA A N 1
ATOM 1705 C CA . ALA A 1 231 ? 30.002 -22.371 -27.097 1.00 39.78 231 ALA A CA 1
ATOM 1706 C C . ALA A 1 231 ? 30.870 -22.564 -25.848 1.00 39.78 231 ALA A C 1
ATOM 1708 O O . ALA A 1 231 ? 32.072 -22.331 -25.867 1.00 39.78 231 ALA A O 1
ATOM 1709 N N . ASN A 1 232 ? 30.232 -23.118 -24.822 1.00 38.66 232 ASN A N 1
ATOM 1710 C CA . ASN A 1 232 ? 30.783 -24.209 -24.027 1.00 38.66 232 ASN A CA 1
ATOM 1711 C C . ASN A 1 232 ? 32.022 -23.918 -23.155 1.00 38.66 232 ASN A C 1
ATOM 1713 O O . ASN A 1 232 ? 33.155 -24.003 -23.613 1.00 38.66 232 ASN A O 1
ATOM 1717 N N . ALA A 1 233 ? 31.791 -23.744 -21.851 1.00 40.50 233 ALA A N 1
ATOM 1718 C CA . ALA A 1 233 ? 32.665 -24.306 -20.820 1.00 40.50 233 ALA A CA 1
ATOM 1719 C C . ALA A 1 233 ? 31.919 -24.395 -19.475 1.00 40.50 233 ALA A C 1
ATOM 1721 O O . ALA A 1 233 ? 31.914 -23.469 -18.671 1.00 40.50 233 ALA A O 1
ATOM 1722 N N . SER A 1 234 ? 31.281 -25.534 -19.222 1.00 48.34 234 SER A N 1
ATOM 1723 C CA . SER A 1 234 ? 31.377 -26.174 -17.905 1.00 48.34 234 SER A CA 1
ATOM 1724 C C . SER A 1 234 ? 32.327 -27.353 -18.086 1.00 48.34 234 SER A C 1
ATOM 1726 O O . SER A 1 234 ? 32.241 -28.031 -19.113 1.00 48.34 234 SER A O 1
ATOM 1728 N N . PRO A 1 235 ? 33.238 -27.595 -17.137 1.00 51.25 235 PRO A N 1
ATOM 1729 C CA . PRO A 1 235 ? 33.035 -28.797 -16.338 1.00 51.25 235 PRO A CA 1
ATOM 1730 C C . PRO A 1 235 ? 33.453 -28.644 -14.862 1.00 51.25 235 PRO A C 1
ATOM 1732 O O . PRO A 1 235 ? 34.341 -27.873 -14.524 1.00 51.25 235 PRO A O 1
ATOM 1735 N N . SER A 1 236 ? 32.730 -29.397 -14.025 1.00 47.69 236 SER A N 1
ATOM 1736 C CA . SER A 1 236 ? 33.158 -30.125 -12.818 1.00 47.69 236 SER A CA 1
ATOM 1737 C C . SER A 1 236 ? 34.302 -29.574 -11.958 1.00 47.69 236 SER A C 1
ATOM 1739 O O . SER A 1 236 ? 35.420 -29.468 -12.436 1.00 47.69 236 SER A O 1
ATOM 1741 N N . GLU A 1 237 ? 34.078 -29.479 -10.642 1.00 48.75 237 GLU A N 1
ATOM 1742 C CA . GLU A 1 237 ? 34.691 -30.422 -9.686 1.00 48.75 237 GLU A CA 1
ATOM 1743 C C . GLU A 1 237 ? 34.237 -30.177 -8.234 1.00 48.75 237 GLU A C 1
ATOM 1745 O O . GLU A 1 237 ? 34.321 -29.080 -7.693 1.00 48.75 237 GLU A O 1
ATOM 1750 N N . ASN A 1 238 ? 33.720 -31.259 -7.644 1.00 43.66 238 ASN A N 1
ATOM 1751 C CA . ASN A 1 238 ? 33.973 -31.763 -6.293 1.00 43.66 238 ASN A CA 1
ATOM 1752 C C . ASN A 1 238 ? 34.235 -30.769 -5.156 1.00 43.66 238 ASN A C 1
ATOM 1754 O O . ASN A 1 238 ? 35.358 -30.319 -5.001 1.00 43.66 238 ASN A O 1
ATOM 1758 N N . TRP A 1 239 ? 33.276 -30.666 -4.228 1.00 38.53 239 TRP A N 1
ATOM 1759 C CA . TRP A 1 239 ? 33.548 -30.881 -2.797 1.00 38.53 239 TRP A CA 1
ATOM 1760 C C . TRP A 1 239 ? 32.341 -31.572 -2.149 1.00 38.53 239 TRP A C 1
ATOM 1762 O O . TRP A 1 239 ? 31.393 -30.939 -1.690 1.00 38.53 239 TRP A O 1
ATOM 1772 N N . LEU A 1 240 ? 32.379 -32.907 -2.159 1.00 46.12 240 LEU A N 1
ATOM 1773 C CA . LEU A 1 240 ? 31.575 -33.764 -1.295 1.00 46.12 240 LEU A CA 1
ATOM 1774 C C .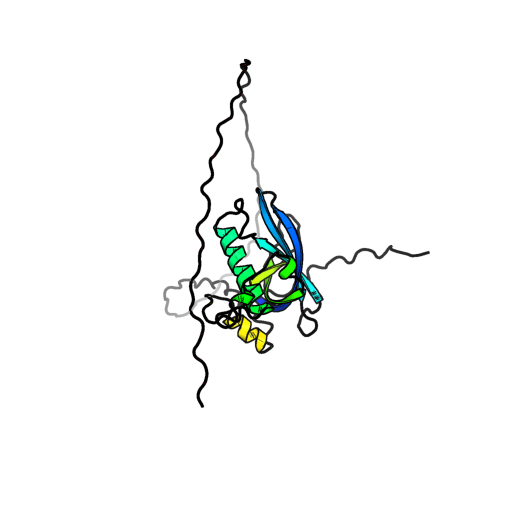 LEU A 1 240 ? 32.459 -34.211 -0.117 1.00 46.12 240 LEU A C 1
ATOM 1776 O O . LEU A 1 240 ? 33.618 -34.556 -0.324 1.00 46.12 240 LEU A O 1
ATOM 1780 N N . ALA A 1 241 ? 31.835 -34.304 1.058 1.00 43.41 241 ALA A N 1
ATOM 1781 C CA . ALA A 1 241 ? 32.217 -35.094 2.235 1.00 43.41 241 ALA A CA 1
ATOM 1782 C C . ALA A 1 241 ? 33.198 -34.496 3.267 1.00 43.41 241 ALA A C 1
ATOM 1784 O O . ALA A 1 241 ? 34.412 -34.515 3.103 1.00 43.41 241 ALA A O 1
ATOM 1785 N N . GLN A 1 242 ? 32.629 -34.127 4.420 1.00 48.66 242 GLN A N 1
ATOM 1786 C CA . GLN A 1 242 ? 32.830 -34.779 5.732 1.00 48.66 242 GLN A CA 1
ATOM 1787 C C . GLN A 1 242 ? 31.610 -34.377 6.592 1.00 48.66 242 GLN A C 1
ATOM 1789 O O . GLN A 1 242 ? 31.374 -33.194 6.792 1.00 48.66 242 GLN A O 1
ATOM 1794 N N . ALA A 1 243 ? 30.612 -35.225 6.862 1.00 47.69 243 ALA A N 1
ATOM 1795 C CA . ALA A 1 243 ? 30.583 -36.450 7.671 1.00 47.69 243 ALA A CA 1
ATOM 1796 C C . ALA A 1 243 ? 30.902 -36.221 9.164 1.00 47.69 243 ALA A C 1
ATOM 1798 O O . ALA A 1 243 ? 32.056 -36.065 9.536 1.00 47.69 243 ALA A O 1
ATOM 1799 N N . ASN A 1 244 ? 29.826 -36.244 9.966 1.00 45.97 244 ASN A N 1
ATOM 1800 C CA . ASN A 1 244 ? 29.673 -36.800 11.319 1.00 45.97 244 ASN A CA 1
ATOM 1801 C C . ASN A 1 244 ? 30.905 -36.920 12.231 1.00 45.97 244 ASN A C 1
ATOM 1803 O O . ASN A 1 244 ? 31.764 -37.759 11.976 1.00 45.97 244 ASN A O 1
ATOM 1807 N N . ALA A 1 245 ? 30.815 -36.314 13.420 1.00 47.53 245 ALA A N 1
ATOM 1808 C CA . ALA A 1 245 ? 31.050 -37.022 14.683 1.00 47.53 245 ALA A CA 1
ATOM 1809 C C . ALA A 1 245 ? 30.536 -36.212 15.893 1.00 47.53 245 ALA A C 1
ATOM 1811 O O . ALA A 1 245 ? 31.051 -35.132 16.157 1.00 47.53 245 ALA A O 1
ATOM 1812 N N . GLN A 1 246 ? 29.611 -36.850 16.628 1.00 47.50 246 GLN A N 1
ATOM 1813 C CA . GLN A 1 246 ? 29.216 -36.652 18.037 1.00 47.50 246 GLN A CA 1
ATOM 1814 C C . GLN A 1 246 ? 28.287 -35.488 18.401 1.00 47.50 246 GLN A C 1
ATOM 1816 O O . GLN A 1 246 ? 28.654 -34.310 18.227 1.00 47.50 246 GLN A O 1
#